Protein AF-0000000074853705 (afdb_homodimer)

Structure (mmCIF, N/CA/C/O backbone):
data_AF-0000000074853705-model_v1
#
loop_
_entity.id
_entity.type
_entity.pdbx_description
1 polymer 'MIF-like protein mif-2'
#
loop_
_atom_site.group_PDB
_atom_site.id
_atom_site.type_symbol
_atom_site.label_atom_id
_atom_site.label_alt_id
_atom_site.label_comp_id
_atom_site.label_asym_id
_atom_site.label_entity_id
_atom_site.label_seq_id
_atom_site.pdbx_PDB_ins_code
_atom_site.Cartn_x
_atom_site.Cartn_y
_atom_site.Cartn_z
_atom_site.occupancy
_atom_site.B_iso_or_equiv
_atom_site.auth_seq_id
_atom_site.auth_comp_id
_atom_site.auth_asym_id
_atom_site.auth_atom_id
_atom_site.pdbx_PDB_model_num
ATOM 1 N N . MET A 1 1 ? -12.602 1.602 -2.57 1 85.25 1 MET A N 1
ATOM 2 C CA . MET A 1 1 ? -11.148 1.745 -2.619 1 85.25 1 MET A CA 1
ATOM 3 C C . MET A 1 1 ? -10.461 0.549 -1.969 1 85.25 1 MET A C 1
ATOM 5 O O . MET A 1 1 ? -10.32 0.498 -0.746 1 85.25 1 MET A O 1
ATOM 9 N N . PRO A 1 2 ? -10.109 -0.521 -3.043 1 97.19 2 PRO A N 1
ATOM 10 C CA . PRO A 1 2 ? -9.148 -1.518 -2.559 1 97.19 2 PRO A CA 1
ATOM 11 C C . PRO A 1 2 ? -7.699 -1.122 -2.83 1 97.19 2 PRO A C 1
ATOM 13 O O . PRO A 1 2 ? -7.391 -0.591 -3.9 1 97.19 2 PRO A O 1
ATOM 16 N N . VAL A 1 3 ? -6.773 -1.171 -1.87 1 98.31 3 VAL A N 1
ATOM 17 C CA . VAL A 1 3 ? -5.324 -1.055 -2.014 1 98.31 3 VAL A CA 1
ATOM 18 C C . VAL A 1 3 ? -4.668 -2.404 -1.735 1 98.31 3 VAL A C 1
ATOM 20 O O . VAL A 1 3 ? -4.809 -2.955 -0.641 1 98.31 3 VAL A O 1
ATOM 23 N N . CYS A 1 4 ? -3.941 -2.898 -2.729 1 98.75 4 CYS A N 1
ATOM 24 C CA . CYS A 1 4 ? -3.381 -4.242 -2.641 1 98.75 4 CYS A CA 1
ATOM 25 C C . CYS A 1 4 ? -1.858 -4.203 -2.713 1 98.75 4 CYS A C 1
ATOM 27 O O . CYS A 1 4 ? -1.29 -3.541 -3.584 1 98.75 4 CYS A O 1
ATOM 29 N N . HIS A 1 5 ? -1.208 -4.887 -1.804 1 98.81 5 HIS A N 1
ATOM 30 C CA . HIS A 1 5 ? 0.238 -5.078 -1.818 1 98.81 5 HIS A CA 1
ATOM 31 C C . HIS A 1 5 ? 0.599 -6.539 -2.051 1 98.81 5 HIS A C 1
ATOM 33 O O . HIS A 1 5 ? 0.22 -7.41 -1.263 1 98.81 5 HIS A O 1
ATOM 39 N N . LEU A 1 6 ? 1.307 -6.781 -3.082 1 98.81 6 LEU A N 1
ATOM 40 C CA . LEU A 1 6 ? 1.816 -8.117 -3.385 1 98.81 6 LEU A CA 1
ATOM 41 C C . LEU A 1 6 ? 3.332 -8.172 -3.219 1 98.81 6 LEU A C 1
ATOM 43 O O . LEU A 1 6 ? 4.066 -7.508 -3.957 1 98.81 6 LEU A O 1
ATOM 47 N N . TYR A 1 7 ? 3.773 -8.906 -2.254 1 98.81 7 TYR A N 1
ATOM 48 C CA . TYR A 1 7 ? 5.191 -9.211 -2.084 1 98.81 7 TYR A CA 1
ATOM 49 C C . TYR A 1 7 ? 5.52 -10.586 -2.648 1 98.81 7 TYR A C 1
ATOM 51 O O . TYR A 1 7 ? 4.805 -11.562 -2.396 1 98.81 7 TYR A O 1
ATOM 59 N N . THR A 1 8 ? 6.594 -10.711 -3.389 1 98.81 8 THR A N 1
ATOM 60 C CA . THR A 1 8 ? 7.008 -12.016 -3.893 1 98.81 8 THR A CA 1
ATOM 61 C C . THR A 1 8 ? 8.531 -12.086 -4.02 1 98.81 8 THR A C 1
ATOM 63 O O . THR A 1 8 ? 9.18 -11.07 -4.27 1 98.81 8 THR A O 1
ATOM 66 N N . ASN A 1 9 ? 9.086 -13.25 -3.852 1 98.62 9 ASN A N 1
ATOM 67 C CA . ASN A 1 9 ? 10.531 -13.414 -4.008 1 98.62 9 ASN A CA 1
ATOM 68 C C . ASN A 1 9 ? 10.898 -13.742 -5.453 1 98.62 9 ASN A C 1
ATOM 70 O O . ASN A 1 9 ? 12.07 -14 -5.754 1 98.62 9 ASN A O 1
ATOM 74 N N . LEU A 1 10 ? 9.938 -13.781 -6.312 1 98.44 10 LEU A N 1
ATOM 75 C CA . LEU A 1 10 ? 10.227 -13.828 -7.738 1 98.44 10 LEU A CA 1
ATOM 76 C C . LEU A 1 10 ? 10.898 -12.531 -8.195 1 98.44 10 LEU A C 1
ATOM 78 O O . LEU A 1 10 ? 10.594 -11.453 -7.684 1 98.44 10 LEU A O 1
ATOM 82 N N . LYS A 1 11 ? 11.758 -12.742 -9.172 1 98 11 LYS A N 1
ATOM 83 C CA . LYS A 1 11 ? 12.352 -11.562 -9.781 1 98 11 LYS A CA 1
ATOM 84 C C . LYS A 1 11 ? 11.336 -10.82 -10.648 1 98 11 LYS A C 1
ATOM 86 O O . LYS A 1 11 ? 10.422 -11.438 -11.203 1 98 11 LYS A O 1
ATOM 91 N N . ASP A 1 12 ? 11.508 -9.531 -10.773 1 97.44 12 ASP A N 1
ATOM 92 C CA . ASP A 1 12 ? 10.633 -8.727 -11.609 1 97.44 12 ASP A CA 1
ATOM 93 C C . ASP A 1 12 ? 10.555 -9.289 -13.031 1 97.44 12 ASP A C 1
ATOM 95 O O . ASP A 1 12 ? 9.484 -9.305 -13.633 1 97.44 12 ASP A O 1
ATOM 99 N N . SER A 1 13 ? 11.664 -9.688 -13.531 1 97.25 13 SER A N 1
ATOM 100 C CA . SER A 1 13 ? 11.758 -10.188 -14.898 1 97.25 13 SER A CA 1
ATOM 101 C C . SER A 1 13 ? 10.93 -11.461 -15.078 1 97.25 13 SER A C 1
ATOM 103 O O . SER A 1 13 ? 10.633 -11.852 -16.203 1 97.25 13 SER A O 1
ATOM 105 N N . ASP A 1 14 ? 10.57 -12.102 -14.023 1 97.5 14 ASP A N 1
ATOM 106 C CA . ASP A 1 14 ? 9.805 -13.344 -14.086 1 97.5 14 ASP A CA 1
ATOM 107 C C . ASP A 1 14 ? 8.305 -13.062 -14.117 1 97.5 14 ASP A C 1
ATOM 109 O O . ASP A 1 14 ? 7.508 -13.969 -14.344 1 97.5 14 ASP A O 1
ATOM 113 N N . LEU A 1 15 ? 7.922 -11.836 -13.883 1 98 15 LEU A N 1
ATOM 114 C CA . LEU A 1 15 ? 6.516 -11.461 -13.891 1 98 15 LEU A CA 1
ATOM 115 C C . LEU A 1 15 ? 6.07 -11.039 -15.281 1 98 15 LEU A C 1
ATOM 117 O O . LEU A 1 15 ? 6.793 -10.32 -15.977 1 98 15 LEU A O 1
ATOM 121 N N . LYS A 1 16 ? 4.957 -11.531 -15.602 1 97.31 16 LYS A N 1
ATOM 122 C CA . LYS A 1 16 ? 4.418 -11.195 -16.922 1 97.31 16 LYS A CA 1
ATOM 123 C C . LYS A 1 16 ? 3.951 -9.742 -16.953 1 97.31 16 LYS A C 1
ATOM 125 O O . LYS A 1 16 ? 3.367 -9.242 -16 1 97.31 16 LYS A O 1
ATOM 130 N N . ASP A 1 17 ? 4.199 -9.125 -18.141 1 96.25 17 ASP A N 1
ATOM 131 C CA . ASP A 1 17 ? 3.699 -7.762 -18.312 1 96.25 17 ASP A CA 1
ATOM 132 C C . ASP A 1 17 ? 2.18 -7.715 -18.172 1 96.25 17 ASP A C 1
ATOM 134 O O . ASP A 1 17 ? 1.473 -8.586 -18.672 1 96.25 17 ASP A O 1
ATOM 138 N N . GLY A 1 18 ? 1.704 -6.695 -17.453 1 97.19 18 GLY A N 1
ATOM 139 C CA . GLY A 1 18 ? 0.27 -6.512 -17.297 1 97.19 18 GLY A CA 1
ATOM 140 C C . GLY A 1 18 ? -0.306 -7.273 -16.109 1 97.19 18 GLY A C 1
ATOM 141 O O . GLY A 1 18 ? -1.509 -7.203 -15.852 1 97.19 18 GLY A O 1
ATOM 142 N N . VAL A 1 19 ? 0.51 -7.977 -15.367 1 98.38 19 VAL A N 1
ATOM 143 C CA . VAL A 1 19 ? 0.049 -8.812 -14.266 1 98.38 19 VAL A CA 1
ATOM 144 C C . VAL A 1 19 ? -0.697 -7.957 -13.242 1 98.38 19 VAL A C 1
ATOM 146 O O . VAL A 1 19 ? -1.703 -8.391 -12.68 1 98.38 19 VAL A O 1
ATOM 149 N N . GLU A 1 20 ? -0.191 -6.789 -12.961 1 97.75 20 GLU A N 1
ATOM 150 C CA . GLU A 1 20 ? -0.843 -5.918 -11.992 1 97.75 20 GLU A CA 1
ATOM 151 C C . GLU A 1 20 ? -2.273 -5.594 -12.406 1 97.75 20 GLU A C 1
ATOM 153 O O . GLU A 1 20 ? -3.18 -5.559 -11.578 1 97.75 20 GLU A O 1
ATOM 158 N N . GLY A 1 21 ? -2.502 -5.379 -13.703 1 97.75 21 GLY A N 1
ATOM 159 C CA . GLY A 1 21 ? -3.834 -5.109 -14.211 1 97.75 21 GLY A CA 1
ATOM 160 C C . GLY A 1 21 ? -4.766 -6.305 -14.117 1 97.75 21 GLY A C 1
ATOM 161 O O . GLY A 1 21 ? -5.938 -6.16 -13.766 1 97.75 21 GLY A O 1
ATOM 162 N N . ARG A 1 22 ? -4.258 -7.418 -14.406 1 98.25 22 ARG A N 1
ATOM 163 C CA . ARG A 1 22 ? -5.066 -8.633 -14.336 1 98.25 22 ARG A CA 1
ATOM 164 C C . ARG A 1 22 ? -5.48 -8.93 -12.898 1 98.25 22 ARG A C 1
ATOM 166 O O . ARG A 1 22 ? -6.629 -9.289 -12.633 1 98.25 22 ARG A O 1
ATOM 173 N N . ILE A 1 23 ? -4.566 -8.719 -11.977 1 98.62 23 ILE A N 1
ATOM 174 C CA . ILE A 1 23 ? -4.895 -8.898 -10.562 1 98.62 23 ILE A CA 1
ATOM 175 C C . ILE A 1 23 ? -5.934 -7.867 -10.141 1 98.62 23 ILE A C 1
ATOM 177 O O . ILE A 1 23 ? -6.906 -8.203 -9.453 1 98.62 23 ILE A O 1
ATOM 181 N N . ALA A 1 24 ? -5.746 -6.672 -10.602 1 98.5 24 ALA A N 1
ATOM 182 C CA . ALA A 1 24 ? -6.684 -5.605 -10.258 1 98.5 24 ALA A CA 1
ATOM 183 C C . ALA A 1 24 ? -8.094 -5.941 -10.742 1 98.5 24 ALA A C 1
ATOM 185 O O . ALA A 1 24 ? -9.07 -5.723 -10.016 1 98.5 24 ALA A O 1
ATOM 186 N N . ASN A 1 25 ? -8.18 -6.461 -11.914 1 98.31 25 ASN A N 1
ATOM 187 C CA . ASN A 1 25 ? -9.469 -6.836 -12.477 1 98.31 25 ASN A CA 1
ATOM 188 C C . ASN A 1 25 ? -10.18 -7.879 -11.625 1 98.31 25 ASN A C 1
ATOM 190 O O . ASN A 1 25 ? -11.375 -7.762 -11.352 1 98.31 25 ASN A O 1
ATOM 194 N N . VAL A 1 26 ? -9.516 -8.875 -11.219 1 98.5 26 VAL A N 1
ATOM 195 C CA . VAL A 1 26 ? -10.102 -9.945 -10.422 1 98.5 26 VAL A CA 1
ATOM 196 C C . VAL A 1 26 ? -10.531 -9.406 -9.055 1 98.5 26 VAL A C 1
ATOM 198 O O . VAL A 1 26 ? -11.609 -9.734 -8.562 1 98.5 26 VAL A O 1
ATOM 201 N N . VAL A 1 27 ? -9.68 -8.57 -8.438 1 98.5 27 VAL A N 1
ATOM 202 C CA . VAL A 1 27 ? -10.008 -7.988 -7.145 1 98.5 27 VAL A CA 1
ATOM 203 C C . VAL A 1 27 ? -11.266 -7.141 -7.266 1 98.5 27 VAL A C 1
ATOM 205 O O . VAL A 1 27 ? -12.18 -7.242 -6.438 1 98.5 27 VAL A O 1
ATOM 208 N N . ALA A 1 28 ? -11.312 -6.34 -8.312 1 98.19 28 ALA A N 1
ATOM 209 C CA . ALA A 1 28 ? -12.469 -5.488 -8.547 1 98.19 28 ALA A CA 1
ATOM 210 C C . ALA A 1 28 ? -13.75 -6.316 -8.664 1 98.19 28 ALA A C 1
ATOM 212 O O . ALA A 1 28 ? -14.742 -6.031 -7.992 1 98.19 28 ALA A O 1
ATOM 213 N N . GLU A 1 29 ? -13.672 -7.293 -9.438 1 98.25 29 GLU A N 1
ATOM 214 C CA . GLU A 1 29 ? -14.82 -8.172 -9.656 1 98.25 29 GLU A CA 1
ATOM 215 C C . GLU A 1 29 ? -15.203 -8.906 -8.375 1 98.25 29 GLU A C 1
ATOM 217 O O . GLU A 1 29 ? -16.391 -8.984 -8.031 1 98.25 29 GLU A O 1
ATOM 222 N N . THR A 1 30 ? -14.281 -9.422 -7.684 1 98.31 30 THR A N 1
ATOM 223 C CA . THR A 1 30 ? -14.5 -10.242 -6.492 1 98.31 30 THR A CA 1
ATOM 224 C C . THR A 1 30 ? -15.148 -9.422 -5.383 1 98.31 30 THR A C 1
ATOM 226 O O . THR A 1 30 ? -16.078 -9.891 -4.719 1 98.31 30 THR A O 1
ATOM 229 N N . LEU A 1 31 ? -14.695 -8.188 -5.227 1 97.5 31 LEU A N 1
ATOM 230 C CA . LEU A 1 31 ? -15.156 -7.352 -4.121 1 97.5 31 LEU A CA 1
ATOM 231 C C . LEU A 1 31 ? -16.344 -6.496 -4.551 1 97.5 31 LEU A C 1
ATOM 233 O O . LEU A 1 31 ? -16.953 -5.812 -3.725 1 97.5 31 LEU A O 1
ATOM 237 N N . GLY A 1 32 ? -16.594 -6.523 -5.82 1 97.06 32 GLY A N 1
ATOM 238 C CA . GLY A 1 32 ? -17.672 -5.684 -6.324 1 97.06 32 GLY A CA 1
ATOM 239 C C . GLY A 1 32 ? -17.344 -4.203 -6.301 1 97.06 32 GLY A C 1
ATOM 240 O O . GLY A 1 32 ? -18.172 -3.379 -5.922 1 97.06 32 GLY A O 1
ATOM 241 N N . LYS A 1 33 ? -16.125 -3.863 -6.59 1 96.12 33 LYS A N 1
ATOM 242 C CA . LYS A 1 33 ? -15.672 -2.479 -6.621 1 96.12 33 LYS A CA 1
ATOM 243 C C . LYS A 1 33 ? -15.289 -2.057 -8.039 1 96.12 33 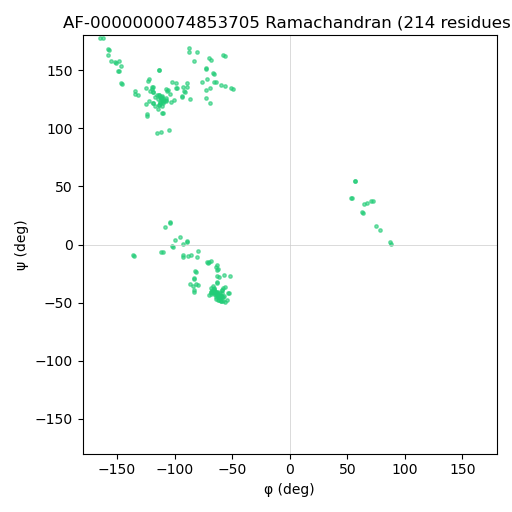LYS A C 1
ATOM 245 O O . LYS A 1 33 ? -14.875 -2.887 -8.852 1 96.12 33 LYS A O 1
ATOM 250 N N . PRO A 1 34 ? -15.469 -0.718 -8.328 1 96.25 34 PRO A N 1
ATOM 251 C CA . PRO A 1 34 ? -15.016 -0.261 -9.641 1 96.25 34 PRO A CA 1
ATOM 252 C C . PRO A 1 34 ? -13.5 -0.395 -9.82 1 96.25 34 PRO A C 1
ATOM 254 O O . PRO A 1 34 ? -12.742 -0.13 -8.891 1 96.25 34 PRO A O 1
ATOM 257 N N . ILE A 1 35 ? -13.086 -0.807 -11.008 1 96.06 35 ILE A N 1
ATOM 258 C CA . ILE A 1 35 ? -11.688 -1.082 -11.297 1 96.06 35 ILE A CA 1
ATOM 259 C C . ILE A 1 35 ? -10.867 0.198 -11.148 1 96.06 35 ILE A C 1
ATOM 261 O O . ILE A 1 35 ? -9.711 0.157 -10.727 1 96.06 35 ILE A O 1
ATOM 265 N N . GLU A 1 36 ? -11.5 1.342 -11.344 1 94.69 36 GLU A N 1
ATOM 266 C CA . GLU A 1 36 ? -10.797 2.619 -11.281 1 94.69 36 GLU A CA 1
ATOM 267 C C . GLU A 1 36 ? -10.383 2.949 -9.852 1 94.69 36 GLU A C 1
ATOM 269 O O . GLU A 1 36 ? -9.523 3.805 -9.625 1 94.69 36 GLU A O 1
ATOM 274 N N . ARG A 1 37 ? -10.945 2.262 -8.914 1 94.44 37 ARG A N 1
ATOM 275 C CA . ARG A 1 37 ? -10.688 2.539 -7.504 1 94.44 37 ARG A CA 1
ATOM 276 C C . ARG A 1 37 ? -9.695 1.541 -6.922 1 94.44 37 ARG A C 1
ATOM 278 O O . ARG A 1 37 ? -9.32 1.641 -5.75 1 94.44 37 ARG A O 1
ATOM 285 N N . VAL A 1 38 ? -9.297 0.619 -7.742 1 97.69 38 VAL A N 1
ATOM 286 C CA . VAL A 1 38 ? -8.398 -0.426 -7.254 1 97.69 38 VAL A CA 1
ATOM 287 C C . VAL A 1 38 ? -6.949 -0.038 -7.527 1 97.69 38 VAL A C 1
ATOM 289 O O . VAL A 1 38 ? -6.602 0.335 -8.648 1 97.69 38 VAL A O 1
ATOM 292 N N . THR A 1 39 ? -6.133 -0.075 -6.5 1 98.56 39 THR A N 1
ATOM 293 C CA . THR A 1 39 ? -4.691 0.091 -6.629 1 98.56 39 THR A CA 1
ATOM 294 C C . THR A 1 39 ? -3.963 -1.204 -6.281 1 98.56 39 THR A C 1
ATOM 296 O O . THR A 1 39 ? -4.223 -1.807 -5.238 1 98.56 39 THR A O 1
ATOM 299 N N . VAL A 1 40 ? -3.111 -1.662 -7.168 1 98.81 40 VAL A N 1
ATOM 300 C CA . VAL A 1 40 ? -2.289 -2.844 -6.926 1 98.81 40 VAL A CA 1
ATOM 301 C C . VAL A 1 40 ? -0.811 -2.463 -6.969 1 98.81 40 VAL A C 1
ATOM 303 O O . VAL A 1 40 ? -0.345 -1.863 -7.941 1 98.81 40 VAL A O 1
ATOM 306 N N . ILE A 1 41 ? -0.122 -2.719 -5.914 1 98.81 41 ILE A N 1
ATOM 307 C CA . ILE A 1 41 ? 1.321 -2.543 -5.793 1 98.81 41 ILE A CA 1
ATOM 308 C C . ILE A 1 41 ? 2.004 -3.906 -5.734 1 98.81 41 ILE A C 1
ATOM 310 O O . ILE A 1 41 ? 1.654 -4.746 -4.902 1 98.81 41 ILE A O 1
ATOM 314 N N . ILE A 1 42 ? 2.957 -4.18 -6.652 1 98.88 42 ILE A N 1
ATOM 315 C CA . ILE A 1 42 ? 3.725 -5.422 -6.641 1 98.88 42 ILE A CA 1
ATOM 316 C C . ILE A 1 42 ? 5.184 -5.121 -6.305 1 98.88 42 ILE A C 1
ATOM 318 O O . ILE A 1 42 ? 5.824 -4.305 -6.973 1 98.88 42 ILE A O 1
ATOM 322 N N . ILE A 1 43 ? 5.691 -5.715 -5.277 1 98.62 43 ILE A N 1
ATOM 323 C CA . ILE A 1 43 ? 7.074 -5.605 -4.824 1 98.62 43 ILE A CA 1
ATOM 324 C C . ILE A 1 43 ? 7.793 -6.938 -5.031 1 98.62 43 ILE A C 1
ATOM 326 O O . ILE A 1 43 ? 7.754 -7.809 -4.164 1 98.62 43 ILE A O 1
ATOM 330 N N . PRO A 1 44 ? 8.508 -7.078 -6.105 1 98.19 44 PRO A N 1
ATOM 331 C CA . PRO A 1 44 ? 9.203 -8.336 -6.391 1 98.19 44 PRO A CA 1
ATOM 332 C C . PRO A 1 44 ? 10.594 -8.391 -5.766 1 98.19 44 PRO A C 1
ATOM 334 O O . PRO A 1 44 ? 11.094 -7.375 -5.262 1 98.19 44 PRO A O 1
ATOM 337 N N . GLY A 1 45 ? 11.188 -9.516 -5.773 1 97.69 45 GLY A N 1
ATOM 338 C CA . GLY A 1 45 ? 12.57 -9.711 -5.387 1 97.69 45 GLY A CA 1
ATOM 339 C C . GLY A 1 45 ? 12.789 -9.656 -3.889 1 97.69 45 GLY A C 1
ATOM 340 O O . GLY A 1 45 ? 13.922 -9.516 -3.424 1 97.69 45 GLY A O 1
ATOM 341 N N . VAL A 1 46 ? 11.797 -9.766 -3.152 1 97.44 46 VAL A N 1
ATOM 342 C CA . VAL A 1 46 ? 11.953 -9.766 -1.701 1 97.44 46 VAL A CA 1
ATOM 343 C C . VAL A 1 46 ? 12.32 -11.164 -1.218 1 97.44 46 VAL A C 1
ATOM 345 O O . VAL A 1 46 ? 12.086 -12.148 -1.918 1 97.44 46 VAL A O 1
ATOM 348 N N . ARG A 1 47 ? 12.938 -11.242 -0.021 1 98 47 ARG A N 1
ATOM 349 C CA . ARG A 1 47 ? 13.219 -12.531 0.59 1 98 47 ARG A CA 1
ATOM 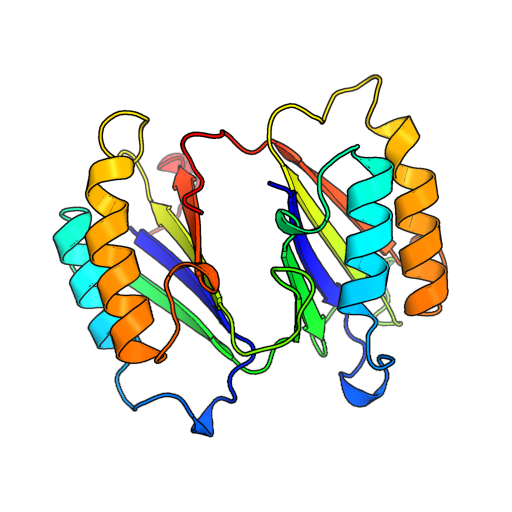350 C C . ARG A 1 47 ? 12.031 -13.023 1.408 1 98 47 ARG A C 1
ATOM 352 O O . ARG A 1 47 ? 11.539 -12.312 2.285 1 98 47 ARG A O 1
ATOM 359 N N . ILE A 1 48 ? 11.562 -14.258 1.088 1 97.44 48 ILE A N 1
ATOM 360 C CA . ILE A 1 48 ? 10.414 -14.836 1.78 1 97.44 48 ILE A CA 1
ATOM 361 C C . ILE A 1 48 ? 10.734 -16.266 2.209 1 97.44 48 ILE A C 1
ATOM 363 O O . ILE A 1 48 ? 11.297 -17.047 1.432 1 97.44 48 ILE A O 1
ATOM 367 N N . GLN A 1 49 ? 10.477 -16.469 3.459 1 98.12 49 GLN A N 1
ATOM 368 C CA . GLN A 1 49 ? 10.477 -17.828 3.98 1 98.12 49 GLN A CA 1
ATOM 369 C C . GLN A 1 49 ? 9.055 -18.297 4.281 1 98.12 49 GLN A C 1
ATOM 371 O O . GLN A 1 49 ? 8.297 -17.609 4.965 1 98.12 49 GLN A O 1
ATOM 376 N N . ARG A 1 50 ? 8.68 -19.375 3.715 1 96.5 50 ARG A N 1
ATOM 377 C CA . ARG A 1 50 ? 7.379 -19.984 3.945 1 96.5 50 ARG A CA 1
ATOM 378 C C . ARG A 1 50 ? 7.48 -21.516 3.893 1 96.5 50 ARG A C 1
ATOM 380 O O . ARG A 1 50 ? 8.156 -22.062 3.023 1 96.5 50 ARG A O 1
ATOM 387 N N . LEU A 1 51 ? 6.742 -22.109 4.867 1 96.44 51 LEU A N 1
ATOM 388 C CA . LEU A 1 51 ? 6.719 -23.578 4.934 1 96.44 51 LEU A CA 1
ATOM 389 C C . LEU A 1 51 ? 8.133 -24.141 5 1 96.44 51 LEU A C 1
ATOM 391 O O . LEU A 1 51 ? 8.469 -25.062 4.266 1 96.44 51 LEU A O 1
ATOM 395 N N . GLU A 1 52 ? 9.031 -23.438 5.805 1 95.62 52 GLU A N 1
ATOM 396 C CA . GLU A 1 52 ? 10.398 -23.828 6.113 1 95.62 52 GLU A CA 1
ATOM 397 C C . GLU A 1 52 ? 11.266 -23.844 4.855 1 95.62 52 GLU A C 1
ATOM 399 O O . GLU A 1 52 ? 12.164 -24.672 4.727 1 95.62 52 GLU A O 1
ATOM 404 N N . SER A 1 53 ? 10.914 -23.047 3.867 1 97.75 53 SER A N 1
ATOM 405 C CA . SER A 1 53 ? 11.664 -22.984 2.613 1 97.75 53 SER A CA 1
ATOM 406 C C . SER A 1 53 ? 11.617 -21.594 1.999 1 97.75 53 SER A C 1
ATOM 408 O O . SER A 1 53 ? 10.68 -20.828 2.254 1 97.75 53 SER A O 1
ATOM 410 N N . THR A 1 54 ? 12.641 -21.344 1.139 1 98 54 THR A N 1
ATOM 411 C CA . THR A 1 54 ? 12.68 -20.078 0.412 1 98 54 THR A CA 1
ATOM 412 C C . THR A 1 54 ? 12.266 -20.281 -1.043 1 98 54 THR A C 1
ATOM 414 O O . THR A 1 54 ? 12.539 -19.422 -1.894 1 98 54 THR A O 1
ATOM 417 N N . ALA A 1 55 ? 11.586 -21.359 -1.349 1 98.12 55 ALA A N 1
ATOM 418 C CA . ALA A 1 55 ? 11.023 -21.578 -2.678 1 98.12 55 ALA A CA 1
ATOM 419 C C . ALA A 1 55 ? 10.07 -20.453 -3.059 1 98.12 55 ALA A C 1
ATOM 421 O O . ALA A 1 55 ? 9.641 -19.672 -2.197 1 98.12 55 ALA A O 1
ATOM 422 N N . PRO A 1 56 ? 9.719 -20.266 -4.25 1 98.56 56 PRO A N 1
ATOM 423 C CA . PRO A 1 56 ? 8.852 -19.172 -4.68 1 98.56 56 PRO A CA 1
ATOM 424 C C . PRO A 1 56 ? 7.566 -19.078 -3.865 1 98.56 56 PRO A C 1
ATOM 426 O O . PRO A 1 56 ? 6.938 -20.109 -3.588 1 98.56 56 PRO A O 1
ATOM 429 N N . ALA A 1 57 ? 7.285 -17.891 -3.504 1 98.75 57 ALA A N 1
ATOM 430 C CA . ALA A 1 57 ? 6.129 -17.641 -2.65 1 98.75 57 ALA A CA 1
ATOM 431 C C . ALA A 1 57 ? 5.668 -16.188 -2.783 1 98.75 57 ALA A C 1
ATOM 433 O O . ALA A 1 57 ? 6.355 -15.359 -3.396 1 98.75 57 ALA A O 1
ATOM 434 N N . CYS A 1 58 ? 4.473 -15.938 -2.227 1 98.69 58 CYS A N 1
ATOM 435 C CA . CYS A 1 58 ? 4.008 -14.562 -2.191 1 98.69 58 CYS A CA 1
ATOM 436 C C . CYS A 1 58 ? 3.084 -14.328 -1.003 1 98.69 58 CYS A C 1
ATOM 438 O O . CYS A 1 58 ? 2.566 -15.281 -0.416 1 98.69 58 CYS A O 1
ATOM 440 N N . THR A 1 59 ? 2.98 -13.109 -0.595 1 98.75 59 THR A N 1
ATOM 441 C CA . THR A 1 59 ? 1.933 -12.625 0.295 1 98.75 59 THR A CA 1
ATOM 442 C C . THR A 1 59 ? 1.12 -11.523 -0.38 1 98.75 59 THR A C 1
ATOM 444 O O . THR A 1 59 ? 1.674 -10.68 -1.095 1 98.75 59 THR A O 1
ATOM 447 N N . PHE A 1 60 ? -0.129 -11.633 -0.263 1 98.69 60 PHE A N 1
ATOM 448 C CA . PHE A 1 60 ? -1.05 -10.688 -0.883 1 98.69 60 PHE A CA 1
ATOM 449 C C . PHE A 1 60 ? -1.978 -10.07 0.158 1 98.69 60 PHE A C 1
ATOM 451 O O . PHE A 1 60 ? -2.834 -10.758 0.717 1 98.69 60 PHE A O 1
ATOM 458 N N . ASN A 1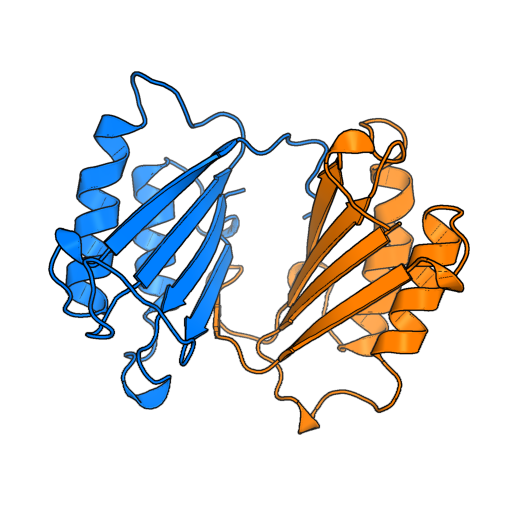 61 ? -1.774 -8.766 0.369 1 98.62 61 ASN A N 1
ATOM 459 C CA . ASN A 1 61 ? -2.564 -8 1.327 1 98.62 61 ASN A CA 1
ATOM 460 C C . ASN A 1 61 ? -3.605 -7.133 0.628 1 98.62 61 ASN A C 1
ATOM 462 O O . ASN A 1 61 ? -3.262 -6.301 -0.214 1 98.62 61 ASN A O 1
ATOM 466 N N . VAL A 1 62 ? -4.855 -7.336 0.977 1 98.38 62 VAL A N 1
ATOM 467 C CA . VAL A 1 62 ? -5.945 -6.559 0.39 1 98.38 62 VAL A CA 1
ATOM 468 C C . VAL A 1 62 ? -6.598 -5.691 1.464 1 98.38 62 VAL A C 1
ATOM 470 O O . VAL A 1 62 ? -7.164 -6.211 2.428 1 98.38 62 VAL A O 1
ATOM 473 N N . SER A 1 63 ? -6.512 -4.352 1.301 1 97.88 63 SER A N 1
ATOM 474 C CA . SER A 1 63 ? -7.148 -3.406 2.211 1 97.88 63 SER A CA 1
ATOM 475 C C . SER A 1 63 ? -8.305 -2.686 1.534 1 97.88 63 SER A C 1
ATOM 477 O O . SER A 1 63 ? -8.156 -2.156 0.431 1 97.88 63 SER A O 1
ATOM 479 N N . SER A 1 64 ? -9.438 -2.711 2.154 1 96.19 64 SER A N 1
ATOM 480 C CA . SER A 1 64 ? -10.625 -2.061 1.625 1 96.19 64 SER A CA 1
ATOM 481 C C . SER A 1 64 ? -11.609 -1.716 2.738 1 96.19 64 SER A C 1
ATOM 483 O O . SER A 1 64 ? -11.516 -2.248 3.846 1 96.19 64 SER A O 1
ATOM 485 N N . PHE A 1 65 ? -12.445 -0.746 2.387 1 94.06 65 PHE A N 1
ATOM 486 C CA . PHE A 1 65 ? -13.43 -0.411 3.408 1 94.06 65 PHE A CA 1
ATOM 487 C C . PHE A 1 65 ? -14.758 -1.086 3.115 1 94.06 65 PHE A C 1
ATOM 489 O O . PHE A 1 65 ? -15.164 -1.192 1.956 1 94.06 65 PHE A O 1
ATOM 496 N N . GLU A 1 66 ? -15.453 -1.638 4.184 1 91.5 66 GLU A N 1
ATOM 497 C CA . GLU A 1 66 ? -16.844 -2.074 4.258 1 91.5 66 GLU A CA 1
ATOM 498 C C . GLU A 1 66 ? -17.094 -3.287 3.363 1 91.5 66 GLU A C 1
ATOM 500 O O . GLU A 1 66 ? -18.125 -3.389 2.719 1 91.5 66 GLU A O 1
ATOM 505 N N . VAL A 1 67 ? -16.125 -4.18 3.264 1 94.31 67 VAL A N 1
ATOM 506 C CA . VAL A 1 67 ? -16.391 -5.309 2.377 1 94.31 67 VAL A CA 1
ATOM 507 C C . VAL A 1 67 ? -15.953 -6.609 3.047 1 94.31 67 VAL A C 1
ATOM 509 O O . VAL A 1 67 ? -16.266 -7.699 2.564 1 94.31 67 VAL A O 1
ATOM 512 N N . PHE A 1 68 ? -15.266 -6.586 4.137 1 95.94 68 PHE A N 1
ATOM 513 C CA . PHE A 1 68 ? -14.742 -7.812 4.727 1 95.94 68 PHE A CA 1
ATOM 514 C C . PHE A 1 68 ? -15.523 -8.188 5.977 1 95.94 68 PHE A C 1
ATOM 516 O O . PHE A 1 68 ? -15.836 -7.328 6.801 1 95.94 68 PHE A O 1
ATOM 523 N N . ASP A 1 69 ? -15.875 -9.359 6.035 1 95.19 69 ASP A N 1
ATOM 524 C CA . ASP A 1 69 ? -16.469 -9.945 7.234 1 95.19 69 ASP A CA 1
ATOM 525 C C . ASP A 1 69 ? -16.406 -11.469 7.195 1 95.19 69 ASP A C 1
ATOM 527 O O . ASP A 1 69 ? -15.898 -12.047 6.227 1 95.19 69 ASP A O 1
ATOM 531 N N . LYS A 1 70 ? -16.875 -12.117 8.273 1 95.19 70 LYS A N 1
ATOM 532 C CA . LYS A 1 70 ? -16.75 -13.562 8.469 1 95.19 70 LYS A CA 1
ATOM 533 C C . LYS A 1 70 ? -17.516 -14.328 7.391 1 95.19 70 LYS A C 1
ATOM 535 O O . LYS A 1 70 ? -17.109 -15.422 6.996 1 95.19 70 LYS A O 1
ATOM 540 N N . GLU A 1 71 ? -18.609 -13.82 6.898 1 95.38 71 GLU A N 1
ATOM 541 C CA . GLU A 1 71 ? -19.438 -14.5 5.918 1 95.38 71 GLU A CA 1
ATOM 542 C C . GLU A 1 71 ? -18.906 -14.305 4.504 1 95.38 71 GLU A C 1
ATOM 544 O O . GLU A 1 71 ? -18.875 -15.25 3.709 1 95.38 71 GLU A O 1
ATOM 549 N N . ARG A 1 72 ? -18.469 -13.148 4.16 1 95.31 72 ARG A N 1
ATOM 550 C CA . ARG A 1 72 ? -18.094 -12.789 2.799 1 95.31 72 ARG A CA 1
ATOM 551 C C . ARG A 1 72 ? -16.656 -13.211 2.502 1 95.31 72 ARG A C 1
ATOM 553 O O . ARG A 1 72 ? -16.344 -13.609 1.378 1 95.31 72 ARG A O 1
ATOM 560 N N . ASN A 1 73 ? -15.719 -13.164 3.42 1 94.31 73 ASN A N 1
ATOM 561 C CA . ASN A 1 73 ? -14.297 -13.375 3.191 1 94.31 73 ASN A CA 1
ATOM 562 C C . ASN A 1 73 ? -14.023 -14.75 2.578 1 94.31 73 ASN A C 1
ATOM 564 O O . ASN A 1 73 ? -13.281 -14.859 1.602 1 94.31 73 ASN A O 1
ATOM 568 N N . PRO A 1 74 ? -14.664 -15.812 3.127 1 96.31 74 PRO A N 1
ATOM 569 C CA . PRO A 1 74 ? -14.414 -17.125 2.527 1 96.31 74 PRO A CA 1
ATOM 570 C C . PRO A 1 74 ? -14.875 -17.203 1.072 1 96.31 74 PRO A C 1
ATOM 572 O O . PRO A 1 74 ? -14.367 -18.031 0.306 1 96.31 74 PRO A O 1
ATOM 575 N N . LYS A 1 75 ? -15.75 -16.375 0.658 1 96.81 75 LYS A N 1
ATOM 576 C CA . LYS A 1 75 ? -16.266 -16.359 -0.708 1 96.81 75 LYS A CA 1
ATOM 577 C C . LYS A 1 75 ? -15.312 -15.625 -1.648 1 96.81 75 LYS A C 1
ATOM 579 O O . LYS A 1 75 ? -15.375 -15.805 -2.867 1 96.81 75 LYS A O 1
ATOM 584 N N . TYR A 1 76 ? -14.477 -14.734 -1.111 1 97.81 76 TYR A N 1
ATOM 585 C CA . TYR A 1 76 ? -13.531 -13.961 -1.918 1 97.81 76 TYR A CA 1
ATOM 586 C C . TYR A 1 76 ? -12.297 -14.789 -2.254 1 97.81 76 TYR A C 1
ATOM 588 O O . TYR A 1 76 ? -11.766 -14.695 -3.363 1 97.81 76 TYR A O 1
ATOM 596 N N . SER A 1 77 ? -11.883 -15.633 -1.355 1 97.06 77 SER A N 1
ATOM 597 C CA . SER A 1 77 ? -10.547 -16.219 -1.34 1 97.06 77 SER A CA 1
ATOM 598 C C . SER A 1 77 ? -10.32 -17.109 -2.564 1 97.06 77 SER A C 1
ATOM 600 O O . SER A 1 77 ? -9.258 -17.031 -3.195 1 97.06 77 SER A O 1
ATOM 602 N N . PRO A 1 78 ? -11.273 -17.875 -2.963 1 98 78 PRO A N 1
ATOM 603 C CA . PRO A 1 78 ? -11.008 -18.766 -4.098 1 98 78 PRO A CA 1
ATOM 604 C C . PRO A 1 78 ? -10.617 -18.016 -5.363 1 98 78 PRO A C 1
ATOM 606 O O . PRO A 1 78 ? -9.664 -18.406 -6.047 1 98 78 PRO A O 1
ATOM 609 N N . ALA A 1 79 ? -11.305 -16.953 -5.68 1 98.38 79 ALA A N 1
ATOM 610 C CA . ALA A 1 79 ? -11 -16.188 -6.879 1 98.38 79 ALA A CA 1
ATOM 611 C C . ALA A 1 79 ? -9.641 -15.508 -6.762 1 98.38 79 ALA A C 1
ATOM 613 O O . ALA A 1 79 ? -8.891 -15.43 -7.734 1 98.38 79 ALA A O 1
ATOM 614 N N . ILE A 1 80 ? -9.297 -15.062 -5.559 1 98.44 80 ILE A N 1
ATOM 615 C CA . ILE A 1 80 ? -8.023 -14.391 -5.316 1 98.44 80 ILE A CA 1
ATOM 616 C C . ILE A 1 80 ? -6.883 -15.398 -5.422 1 98.44 80 ILE A C 1
ATOM 618 O O . ILE A 1 80 ? -5.879 -15.141 -6.094 1 98.44 80 ILE A O 1
ATOM 622 N N . TYR A 1 81 ? -7.117 -16.547 -4.832 1 98.25 81 TYR A N 1
ATOM 623 C CA . TYR A 1 81 ? -6.098 -17.594 -4.957 1 98.25 81 TYR A CA 1
ATOM 624 C C . TYR A 1 81 ? -5.891 -17.984 -6.414 1 98.25 81 TYR A C 1
ATOM 626 O O . TYR A 1 81 ? -4.754 -18.141 -6.867 1 98.25 81 TYR A O 1
ATOM 634 N N . LYS A 1 82 ? -6.914 -18.156 -7.07 1 98.62 82 LYS A N 1
ATOM 635 C CA . LYS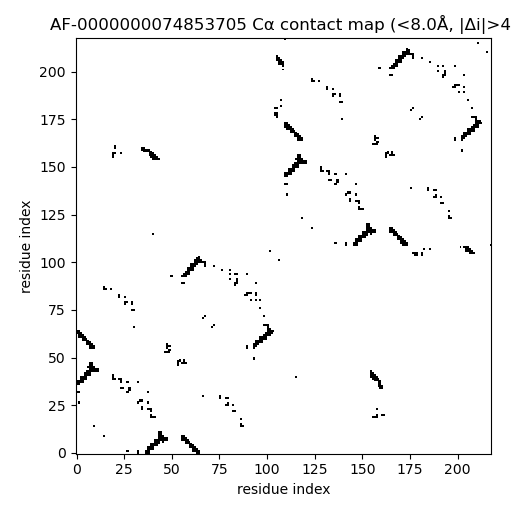 A 1 82 ? -6.836 -18.594 -8.461 1 98.62 82 LYS A CA 1
ATOM 636 C C . LYS A 1 82 ? -5.988 -17.641 -9.297 1 98.62 82 LYS A C 1
ATOM 638 O O . LYS A 1 82 ? -5.102 -18.062 -10.031 1 98.62 82 LYS A O 1
ATOM 643 N N . VAL A 1 83 ? -6.234 -16.359 -9.211 1 98.69 83 VAL A N 1
ATOM 644 C CA . VAL A 1 83 ? -5.5 -15.406 -10.031 1 98.69 83 VAL A CA 1
ATOM 645 C C . VAL A 1 83 ? -4.027 -15.398 -9.633 1 98.69 83 VAL A C 1
ATOM 647 O O . VAL A 1 83 ? -3.145 -15.266 -10.484 1 98.69 83 VAL A O 1
ATOM 650 N N . LEU A 1 84 ? -3.697 -15.508 -8.328 1 98.56 84 LEU A N 1
ATOM 651 C CA . LEU A 1 84 ? -2.311 -15.531 -7.875 1 98.56 84 LEU A CA 1
ATOM 652 C C . LEU A 1 84 ? -1.589 -16.766 -8.414 1 98.56 84 LEU A C 1
ATOM 654 O O . LEU A 1 84 ? -0.453 -16.672 -8.883 1 98.56 84 LEU A O 1
ATOM 658 N N . GLN A 1 85 ? -2.281 -17.844 -8.336 1 98.5 85 GLN A N 1
ATOM 659 C CA . GLN A 1 85 ? -1.706 -19.078 -8.844 1 98.5 85 GLN A CA 1
ATOM 660 C C . GLN A 1 85 ? -1.431 -19 -10.336 1 98.5 85 GLN A C 1
ATOM 662 O O . GLN A 1 85 ? -0.353 -19.375 -10.797 1 98.5 85 GLN A O 1
ATOM 667 N N . GLU A 1 86 ? -2.365 -18.547 -11.055 1 98.25 86 GLU A N 1
ATOM 668 C CA . GLU A 1 86 ? -2.252 -18.453 -12.508 1 98.25 86 GLU A CA 1
ATOM 669 C C . GLU A 1 86 ? -1.174 -17.453 -12.922 1 98.25 86 GLU A C 1
ATOM 671 O O . GLU A 1 86 ? -0.394 -17.719 -13.836 1 98.25 86 GLU A O 1
ATOM 676 N N . GLU A 1 87 ? -1.097 -16.359 -12.25 1 98.44 87 GLU A N 1
ATOM 677 C CA . GLU A 1 87 ? -0.209 -15.289 -12.688 1 98.44 87 GLU A CA 1
ATOM 678 C C . GLU A 1 87 ? 1.219 -15.523 -12.203 1 98.44 87 GLU A C 1
ATOM 680 O O . GLU A 1 87 ? 2.178 -15.102 -12.852 1 98.44 87 GLU A O 1
ATOM 685 N N . LEU A 1 88 ? 1.364 -16.188 -11.062 1 98.5 88 LEU A N 1
ATOM 686 C CA . LEU A 1 88 ? 2.691 -16.344 -10.484 1 98.5 88 LEU A CA 1
ATOM 687 C C . LEU A 1 88 ? 3.164 -17.781 -10.586 1 98.5 88 LEU A C 1
ATOM 689 O O . LEU A 1 88 ? 4.309 -18.094 -10.242 1 98.5 88 LEU A O 1
ATOM 693 N N . ASP A 1 89 ? 2.275 -18.641 -11.031 1 98.12 89 ASP A N 1
ATOM 694 C CA . ASP A 1 89 ? 2.578 -20.062 -11.133 1 98.12 89 ASP A CA 1
ATOM 695 C C . ASP A 1 89 ? 3.014 -20.625 -9.781 1 98.12 89 ASP A C 1
ATOM 697 O O . ASP A 1 89 ? 4.078 -21.234 -9.672 1 98.12 89 ASP A O 1
ATOM 701 N N . LEU A 1 90 ? 2.213 -20.422 -8.844 1 98.5 90 LEU A N 1
ATOM 702 C CA . LEU A 1 90 ? 2.451 -20.906 -7.484 1 98.5 90 LEU A CA 1
ATOM 703 C C . LEU A 1 90 ? 1.31 -21.797 -7.012 1 98.5 90 LEU A C 1
ATOM 705 O O . LEU A 1 90 ? 0.142 -21.516 -7.297 1 98.5 90 LEU A O 1
ATOM 709 N N . PRO A 1 91 ? 1.683 -22.812 -6.285 1 98.12 91 PRO A N 1
ATOM 710 C CA . PRO A 1 91 ? 0.587 -23.516 -5.621 1 98.12 91 PRO A CA 1
ATOM 711 C C . PRO A 1 91 ? -0.046 -22.703 -4.492 1 98.12 91 PRO A C 1
ATOM 713 O O . PRO A 1 91 ? 0.571 -21.766 -3.98 1 98.12 91 PRO A O 1
ATOM 716 N N . LYS A 1 92 ? -1.235 -23.031 -4.098 1 97.88 92 LYS A N 1
ATOM 717 C CA . LYS A 1 92 ? -2.029 -22.281 -3.131 1 97.88 92 LYS A CA 1
ATOM 718 C C . LYS A 1 92 ? -1.29 -22.141 -1.805 1 97.88 92 LYS A C 1
ATOM 720 O O . LYS A 1 92 ? -1.339 -21.078 -1.173 1 97.88 92 LYS A O 1
ATOM 725 N N . GLU A 1 93 ? -0.556 -23.203 -1.396 1 97.62 93 GLU A N 1
ATOM 726 C CA . GLU A 1 93 ? 0.076 -23.219 -0.081 1 97.62 93 GLU A CA 1
ATOM 727 C C . GLU A 1 93 ? 1.252 -22.25 -0.014 1 97.62 93 GLU A C 1
ATOM 729 O O . GLU A 1 93 ? 1.734 -21.938 1.073 1 97.62 93 GLU A O 1
ATOM 734 N N . ARG A 1 94 ? 1.718 -21.812 -1.135 1 98.25 94 ARG A N 1
ATOM 735 C CA . ARG A 1 94 ? 2.834 -20.875 -1.193 1 98.25 94 ARG A CA 1
ATOM 736 C C . ARG A 1 94 ? 2.334 -19.438 -1.243 1 98.25 94 ARG A C 1
ATOM 738 O O . ARG A 1 94 ? 3.135 -18.5 -1.279 1 98.25 94 ARG A O 1
ATOM 745 N N . CYS A 1 95 ? 1.018 -19.25 -1.227 1 98.56 95 CYS A N 1
ATOM 746 C CA . CYS A 1 95 ? 0.384 -17.938 -1.239 1 98.56 95 CYS A CA 1
ATOM 747 C C . CYS A 1 95 ? -0.3 -17.641 0.092 1 98.56 95 CYS A C 1
ATOM 749 O O . CYS A 1 95 ? -1.094 -18.453 0.575 1 98.56 95 CYS A O 1
ATOM 751 N N . VAL A 1 96 ? 0.056 -16.547 0.706 1 98.44 96 VAL A N 1
ATOM 752 C CA . VAL A 1 96 ? -0.625 -16.078 1.908 1 98.44 96 VAL A CA 1
ATOM 753 C C . VAL A 1 96 ? -1.476 -14.852 1.578 1 98.44 96 VAL A C 1
ATOM 755 O O . VAL A 1 96 ? -0.971 -13.867 1.032 1 98.44 96 VAL A O 1
ATOM 758 N N . VAL A 1 97 ? -2.76 -14.953 1.88 1 98.06 97 VAL A N 1
ATOM 759 C CA . VAL A 1 97 ? -3.67 -13.844 1.602 1 98.06 97 VAL A CA 1
ATOM 760 C C . VAL A 1 97 ? -4.18 -13.258 2.912 1 98.06 97 VAL A C 1
ATOM 762 O O . VAL A 1 97 ? -4.617 -13.984 3.803 1 98.06 97 VAL A O 1
ATOM 765 N N . LEU A 1 98 ? -4.066 -11.938 3.057 1 97.25 98 LEU A N 1
ATOM 766 C CA . LEU A 1 98 ? -4.566 -11.211 4.219 1 97.25 98 LEU A CA 1
ATOM 767 C C . LEU A 1 98 ? -5.582 -10.156 3.805 1 97.25 98 LEU A C 1
ATOM 769 O O . LEU A 1 98 ? -5.363 -9.422 2.838 1 97.25 98 LEU A O 1
ATOM 773 N N . PHE A 1 99 ? -6.695 -10.125 4.5 1 97.56 99 PHE A N 1
ATOM 774 C CA . PHE A 1 99 ? -7.703 -9.086 4.32 1 97.56 99 PHE A CA 1
ATOM 775 C C . PHE A 1 99 ? -7.648 -8.078 5.465 1 97.56 99 PHE A C 1
ATOM 777 O O . PHE A 1 99 ? -7.605 -8.461 6.637 1 97.56 99 PHE A O 1
ATOM 784 N N . HIS A 1 100 ? -7.59 -6.824 5.07 1 95.94 100 HIS A N 1
ATOM 785 C CA . HIS A 1 100 ? -7.504 -5.746 6.051 1 95.94 100 HIS A CA 1
ATOM 786 C C . HIS A 1 100 ? -8.656 -4.762 5.887 1 95.94 100 HIS A C 1
ATOM 788 O O . HIS A 1 100 ? -8.828 -4.168 4.816 1 95.94 100 HIS A O 1
ATOM 794 N N . ASP A 1 101 ? -9.398 -4.59 7.035 1 94.88 101 ASP A N 1
ATOM 795 C CA . ASP A 1 101 ? -10.391 -3.518 7.012 1 94.88 101 ASP A CA 1
ATOM 796 C C . ASP A 1 101 ? -9.719 -2.146 6.984 1 94.88 101 ASP A C 1
ATOM 798 O O . ASP A 1 101 ? -8.758 -1.904 7.723 1 94.88 101 ASP A O 1
ATOM 802 N N . LEU A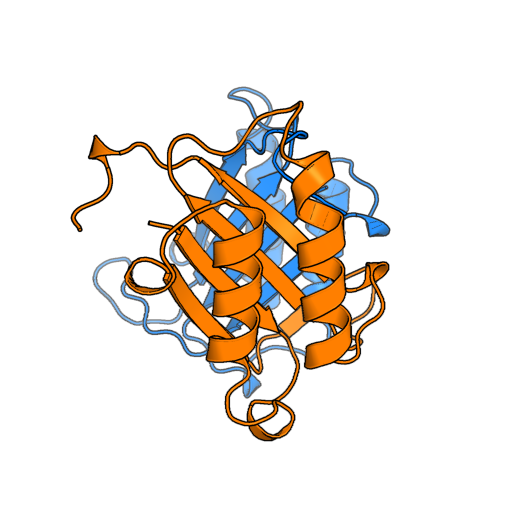 1 102 ? -10.273 -1.382 6.105 1 92.81 102 LEU A N 1
ATOM 803 C CA . LEU A 1 102 ? -9.789 -0.009 5.992 1 92.81 102 LEU A CA 1
ATOM 804 C C . LEU A 1 102 ? -10.875 0.982 6.398 1 92.81 102 LEU A C 1
ATOM 806 O O . LEU A 1 102 ? -12.023 0.855 5.973 1 92.81 102 LEU A O 1
ATOM 810 N N . ASP A 1 103 ? -10.602 1.851 7.328 1 92.44 103 ASP A N 1
ATOM 811 C CA . ASP A 1 103 ? -11.5 2.949 7.672 1 92.44 103 ASP A CA 1
ATOM 812 C C . ASP A 1 103 ? -11.5 4.016 6.578 1 92.44 103 ASP A C 1
ATOM 814 O O . ASP A 1 103 ? -10.445 4.504 6.176 1 92.44 103 ASP A O 1
ATOM 818 N N . LYS A 1 104 ? -12.648 4.359 6.082 1 91.94 104 LYS A N 1
ATOM 819 C CA . LYS A 1 104 ? -12.797 5.293 4.969 1 91.94 104 LYS A CA 1
ATOM 820 C C . LYS A 1 104 ? -12.148 6.637 5.293 1 91.94 104 LYS A C 1
ATOM 822 O O . LYS A 1 104 ? -11.727 7.363 4.391 1 91.94 104 LYS A O 1
ATOM 827 N N . ASN A 1 105 ? -12.07 6.953 6.578 1 92.81 105 ASN A N 1
ATOM 828 C CA . ASN A 1 105 ? -11.5 8.227 7.008 1 92.81 105 ASN A CA 1
ATOM 829 C C . ASN A 1 105 ? -9.969 8.18 6.992 1 92.81 105 ASN A C 1
ATOM 831 O O . ASN A 1 105 ? -9.32 9.211 7.191 1 92.81 105 ASN A O 1
ATOM 835 N N . MET A 1 106 ? -9.438 6.969 6.715 1 93.31 106 MET A N 1
ATOM 836 C CA . MET A 1 106 ? -7.984 6.809 6.797 1 93.31 106 MET A CA 1
ATOM 837 C C . MET A 1 106 ? -7.375 6.672 5.41 1 93.31 106 MET A C 1
ATOM 839 O O . MET A 1 106 ? -6.223 6.25 5.27 1 93.31 106 MET A O 1
ATOM 843 N N . ILE A 1 107 ? -8.133 7.008 4.477 1 92.38 107 ILE A N 1
ATOM 844 C CA . ILE A 1 107 ? -7.598 6.945 3.121 1 92.38 107 ILE A CA 1
ATOM 845 C C . ILE A 1 107 ? -7.973 8.219 2.361 1 92.38 107 ILE A C 1
ATOM 847 O O . ILE A 1 107 ? -9.102 8.703 2.469 1 92.38 107 ILE A O 1
ATOM 851 N N . ALA A 1 108 ? -6.961 8.805 1.699 1 88.62 108 ALA A N 1
ATOM 852 C CA . ALA A 1 108 ? -7.188 9.945 0.814 1 88.62 108 ALA A CA 1
ATOM 853 C C . ALA A 1 108 ? -6.918 9.57 -0.641 1 88.62 108 ALA A C 1
ATOM 855 O O . ALA A 1 108 ? -5.836 9.07 -0.972 1 88.62 108 ALA A O 1
ATOM 856 N N . VAL A 1 109 ? -7.93 9.734 -1.484 1 80.69 109 VAL A N 1
ATOM 857 C CA . VAL A 1 109 ? -7.867 9.406 -2.906 1 80.69 109 VAL A CA 1
ATOM 858 C C . VAL A 1 109 ? -8.516 10.531 -3.719 1 80.69 109 VAL A C 1
ATOM 860 O O . VAL A 1 109 ? -9.383 11.242 -3.219 1 80.69 109 VAL A O 1
ATOM 863 N N . MET B 1 1 ? 6.188 10.016 16.516 1 83.56 1 MET B N 1
ATOM 864 C CA . MET B 1 1 ? 6.621 8.922 15.648 1 83.56 1 MET B CA 1
ATOM 865 C C . MET B 1 1 ? 5.645 8.719 14.492 1 83.56 1 MET B C 1
ATOM 867 O O . MET B 1 1 ? 4.648 8.008 14.641 1 83.56 1 MET B O 1
ATOM 871 N N . PRO B 1 2 ? 6.129 9.75 13.469 1 95.94 2 PRO B N 1
ATOM 872 C CA . PRO B 1 2 ? 5.527 9.211 12.242 1 95.94 2 PRO B CA 1
ATOM 873 C C . PRO B 1 2 ? 6.469 8.281 11.484 1 95.94 2 PRO B C 1
ATOM 875 O O . PRO B 1 2 ? 7.672 8.547 11.398 1 95.94 2 PRO B O 1
ATOM 878 N N . VAL B 1 3 ? 6.016 7.066 10.961 1 97.06 3 VAL B N 1
ATOM 879 C CA . VAL B 1 3 ? 6.703 6.188 10.016 1 97.06 3 VAL B CA 1
ATOM 880 C C . VAL B 1 3 ? 5.977 6.195 8.672 1 97.06 3 VAL B C 1
ATOM 882 O O . VAL B 1 3 ? 4.789 5.867 8.602 1 97.06 3 VAL B O 1
ATOM 885 N N . CYS B 1 4 ? 6.75 6.57 7.652 1 98.44 4 CYS B N 1
ATOM 886 C CA . CYS B 1 4 ? 6.145 6.75 6.336 1 98.44 4 CYS B CA 1
ATOM 887 C C . CYS B 1 4 ? 6.762 5.801 5.316 1 98.44 4 CYS B C 1
ATOM 889 O O . CYS B 1 4 ? 7.988 5.684 5.234 1 98.44 4 CYS B O 1
ATOM 891 N N . HIS B 1 5 ? 5.914 5.113 4.559 1 98.69 5 HIS B N 1
ATOM 892 C CA . HIS B 1 5 ? 6.328 4.281 3.438 1 98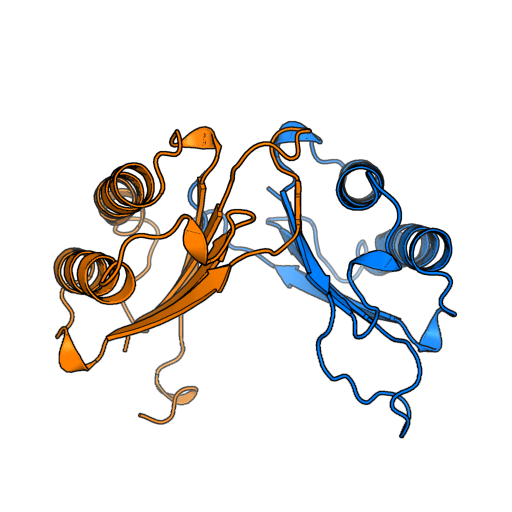.69 5 HIS B CA 1
ATOM 893 C C . HIS B 1 5 ? 5.824 4.844 2.113 1 98.69 5 HIS B C 1
ATOM 895 O O . HIS B 1 5 ? 4.613 4.98 1.912 1 98.69 5 HIS B O 1
ATOM 901 N N . LEU B 1 6 ? 6.73 5.141 1.279 1 98.75 6 LEU B N 1
ATOM 902 C CA . LEU B 1 6 ? 6.41 5.602 -0.068 1 98.75 6 LEU B CA 1
ATOM 903 C C . LEU B 1 6 ? 6.789 4.551 -1.106 1 98.75 6 LEU B C 1
ATOM 905 O O . LEU B 1 6 ? 7.973 4.266 -1.304 1 98.75 6 LEU B O 1
ATOM 909 N N . TYR B 1 7 ? 5.77 3.99 -1.753 1 98.75 7 TYR B N 1
ATOM 910 C CA . TYR B 1 7 ? 5.969 3.121 -2.906 1 98.75 7 TYR B CA 1
ATOM 911 C C . TYR B 1 7 ? 5.773 3.889 -4.207 1 98.75 7 TYR B C 1
ATOM 913 O O . TYR B 1 7 ? 4.809 4.641 -4.355 1 98.75 7 TYR B O 1
ATOM 921 N N . THR B 1 8 ? 6.672 3.688 -5.145 1 98.81 8 THR B N 1
ATOM 922 C CA . THR B 1 8 ? 6.488 4.328 -6.441 1 98.81 8 THR B CA 1
ATOM 923 C C . THR B 1 8 ? 7.094 3.475 -7.555 1 98.81 8 THR B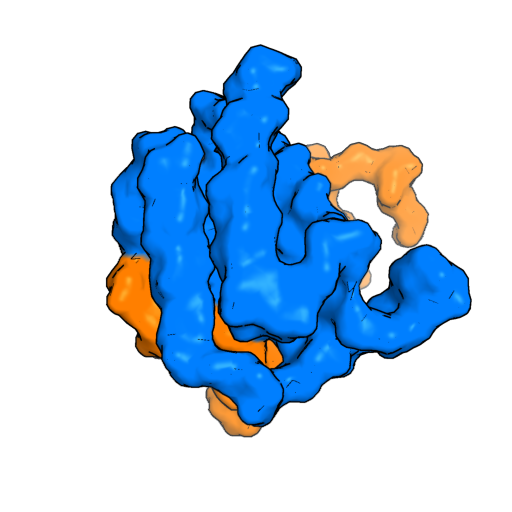 C 1
ATOM 925 O O . THR B 1 8 ? 8.078 2.766 -7.332 1 98.81 8 THR B O 1
ATOM 928 N N . ASN B 1 9 ? 6.504 3.545 -8.758 1 98.5 9 ASN B N 1
ATOM 929 C CA . ASN B 1 9 ? 7.047 2.795 -9.883 1 98.5 9 ASN B CA 1
ATOM 930 C C . ASN B 1 9 ? 8.094 3.607 -10.648 1 98.5 9 ASN B C 1
ATOM 932 O O . ASN B 1 9 ? 8.594 3.164 -11.68 1 98.5 9 ASN B O 1
ATOM 936 N N . LEU B 1 10 ? 8.367 4.785 -10.141 1 98.44 10 LEU B N 1
ATOM 937 C CA . LEU B 1 10 ? 9.523 5.516 -10.648 1 98.44 10 LEU B CA 1
ATOM 938 C C . LEU B 1 10 ? 10.82 4.797 -10.289 1 98.44 10 LEU B C 1
ATOM 940 O O . LEU B 1 10 ? 10.93 4.191 -9.219 1 98.44 10 LEU B O 1
ATOM 944 N N . LYS B 1 11 ? 11.789 4.941 -11.203 1 97.88 11 LYS B N 1
ATOM 945 C CA . LYS B 1 11 ? 13.109 4.406 -10.906 1 97.88 11 LYS B CA 1
ATOM 946 C C . LYS B 1 11 ? 13.828 5.246 -9.852 1 97.88 11 LYS B C 1
ATOM 948 O O . LYS B 1 11 ? 13.578 6.445 -9.734 1 97.88 11 LYS B O 1
ATOM 953 N N . ASP B 1 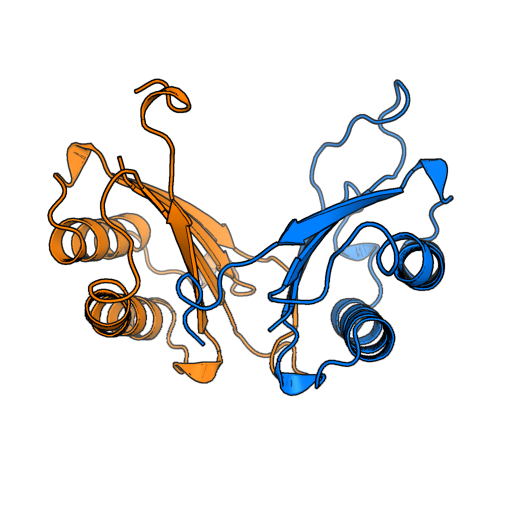12 ? 14.688 4.605 -9.109 1 97.38 12 ASP B N 1
ATOM 954 C CA . ASP B 1 12 ? 15.477 5.312 -8.102 1 97.38 12 ASP B CA 1
ATOM 955 C C . ASP B 1 12 ? 16.203 6.504 -8.711 1 97.38 12 ASP B C 1
ATOM 957 O O . ASP B 1 12 ? 16.266 7.578 -8.109 1 97.38 12 ASP B O 1
ATOM 961 N N . SER B 1 13 ? 16.734 6.309 -9.859 1 97.81 13 SER B N 1
ATOM 962 C CA . SER B 1 13 ? 17.516 7.332 -10.539 1 97.81 13 SER B CA 1
ATOM 963 C C . SER B 1 13 ? 16.672 8.547 -10.891 1 97.81 13 SER B C 1
ATOM 965 O O . SER B 1 13 ? 17.188 9.617 -11.188 1 97.81 13 SER B O 1
ATOM 967 N N . ASP B 1 14 ? 15.375 8.43 -10.938 1 97.56 14 ASP B N 1
ATOM 968 C CA . ASP B 1 14 ? 14.461 9.516 -11.297 1 97.56 14 ASP B CA 1
ATOM 969 C C . ASP B 1 14 ? 14.117 10.359 -10.07 1 97.56 14 ASP B C 1
ATOM 971 O O . ASP B 1 14 ? 13.484 11.414 -10.195 1 97.56 14 ASP B O 1
ATOM 975 N N . LEU B 1 15 ? 14.492 9.938 -8.883 1 98.06 15 LEU B N 1
ATOM 976 C CA . LEU B 1 15 ? 14.203 10.664 -7.652 1 98.06 15 LEU B CA 1
ATOM 977 C C . LEU B 1 15 ? 15.305 11.664 -7.34 1 98.06 15 LEU B C 1
ATOM 979 O O . LEU B 1 15 ? 16.484 11.367 -7.512 1 98.06 15 LEU B O 1
ATOM 983 N N . LYS B 1 16 ? 14.883 12.773 -6.922 1 97.56 16 LYS B N 1
ATOM 984 C CA . LYS B 1 16 ? 15.852 13.812 -6.586 1 97.56 16 LYS B CA 1
ATOM 985 C C . LYS B 1 16 ? 16.531 13.523 -5.25 1 97.56 16 LYS B C 1
ATOM 987 O O . LYS B 1 16 ? 15.875 13.086 -4.297 1 97.56 16 LYS B O 1
ATOM 992 N N . ASP B 1 17 ? 17.844 13.805 -5.234 1 97.44 17 ASP B N 1
ATOM 993 C CA . ASP B 1 17 ? 18.578 13.648 -3.979 1 97.44 17 ASP B CA 1
ATOM 994 C C . ASP B 1 17 ? 17.938 14.477 -2.867 1 97.44 17 ASP B C 1
ATOM 996 O O . ASP B 1 17 ? 17.547 15.625 -3.088 1 97.44 17 ASP B O 1
ATOM 1000 N N . GLY B 1 18 ? 17.812 13.867 -1.669 1 98 18 GLY B N 1
ATOM 1001 C CA . GLY B 1 18 ? 17.281 14.586 -0.518 1 98 18 GLY B CA 1
ATOM 1002 C C . GLY B 1 18 ? 15.766 14.539 -0.428 1 98 18 GLY B C 1
ATOM 1003 O O . GLY B 1 18 ? 15.18 15.133 0.48 1 98 18 GLY B O 1
ATOM 1004 N N . VAL B 1 19 ? 15.109 13.852 -1.322 1 98.56 19 VAL B N 1
ATOM 1005 C CA . VAL B 1 19 ? 13.656 13.805 -1.383 1 98.56 19 VAL B CA 1
ATOM 1006 C C . VAL B 1 19 ? 13.102 13.273 -0.063 1 98.56 19 VAL B C 1
ATOM 1008 O O . VAL B 1 19 ? 12.055 13.734 0.409 1 98.56 19 VAL B O 1
ATOM 1011 N N . GLU B 1 20 ? 13.734 12.305 0.545 1 98.19 20 GLU B N 1
ATOM 1012 C CA . GLU B 1 20 ? 13.273 11.766 1.821 1 98.19 20 GLU B CA 1
ATOM 1013 C C . GLU B 1 20 ? 13.172 12.867 2.879 1 98.19 20 GLU B C 1
ATOM 1015 O O . GLU B 1 20 ? 12.203 12.922 3.633 1 98.19 20 GLU B O 1
ATOM 1020 N N . GLY B 1 21 ? 14.219 13.727 2.916 1 98.31 21 GLY B N 1
ATOM 1021 C CA . GLY B 1 21 ? 14.242 14.812 3.887 1 98.31 21 GLY B CA 1
ATOM 1022 C C . GLY B 1 21 ? 13.164 15.844 3.656 1 98.31 21 GLY B C 1
ATOM 1023 O O . GLY B 1 21 ? 12.547 16.328 4.609 1 98.31 21 GLY B O 1
ATOM 1024 N N . ARG B 1 22 ? 12.906 16.156 2.424 1 98.44 22 ARG B N 1
ATOM 1025 C CA . ARG B 1 22 ? 11.883 17.141 2.102 1 98.44 22 ARG B CA 1
ATOM 1026 C C . ARG B 1 22 ? 10.492 16.609 2.441 1 98.44 22 ARG B C 1
ATOM 1028 O O . ARG B 1 22 ? 9.664 17.344 3 1 98.44 22 ARG B O 1
ATOM 1035 N N . ILE B 1 23 ? 10.258 15.367 2.223 1 98.62 23 ILE B N 1
ATOM 1036 C CA . ILE B 1 23 ? 8.984 14.758 2.588 1 98.62 23 ILE B CA 1
ATOM 1037 C C . ILE B 1 23 ? 8.852 14.711 4.109 1 98.62 23 ILE B C 1
ATOM 1039 O O . ILE B 1 23 ? 7.793 15.047 4.656 1 98.62 23 ILE B O 1
ATOM 1043 N N . ALA B 1 24 ? 9.93 14.383 4.723 1 98.5 24 ALA B N 1
ATOM 1044 C CA . ALA B 1 24 ? 9.922 14.305 6.184 1 98.5 24 ALA B CA 1
ATOM 1045 C C . ALA B 1 24 ? 9.57 15.656 6.801 1 98.5 24 ALA B C 1
ATOM 1047 O O . ALA B 1 24 ? 8.789 15.719 7.75 1 98.5 24 ALA B O 1
ATOM 1048 N N . ASN B 1 25 ? 10.125 16.656 6.281 1 98.56 25 ASN B N 1
ATOM 1049 C CA . ASN B 1 25 ? 9.875 18 6.789 1 98.56 25 ASN B CA 1
ATOM 1050 C C . ASN B 1 25 ? 8.391 18.359 6.691 1 98.56 25 ASN B C 1
ATOM 1052 O O . ASN B 1 25 ? 7.816 18.906 7.637 1 98.56 25 ASN B O 1
ATOM 1056 N N . VAL B 1 26 ? 7.816 18.125 5.551 1 98.56 26 VAL B N 1
ATOM 1057 C CA . VAL B 1 26 ? 6.414 18.453 5.336 1 98.56 26 VAL B CA 1
ATOM 1058 C C . VAL B 1 26 ? 5.531 17.625 6.262 1 98.56 26 VAL B C 1
ATOM 1060 O O . VAL B 1 26 ? 4.582 18.141 6.855 1 98.56 26 VAL B O 1
ATOM 1063 N N . VAL B 1 27 ? 5.824 16.312 6.438 1 98.5 27 VAL B N 1
ATOM 1064 C CA . VAL B 1 27 ? 5.055 15.445 7.32 1 98.5 27 VAL B CA 1
ATOM 1065 C C . VAL B 1 27 ? 5.145 15.953 8.758 1 98.5 27 VAL B C 1
ATOM 1067 O O . VAL B 1 27 ? 4.133 16.047 9.453 1 98.5 27 VAL B O 1
ATOM 1070 N N . ALA B 1 28 ? 6.328 16.312 9.148 1 98.12 28 ALA B N 1
ATOM 1071 C CA . ALA B 1 28 ? 6.539 16.812 10.5 1 98.12 28 ALA B CA 1
ATOM 1072 C C . ALA B 1 28 ? 5.703 18.062 10.75 1 98.12 28 ALA B C 1
ATOM 1074 O O . ALA B 1 28 ? 4.988 18.156 11.75 1 98.12 28 ALA B O 1
ATOM 1075 N N . GLU B 1 29 ? 5.797 18.922 9.852 1 98.31 29 GLU B N 1
ATOM 1076 C CA . GLU B 1 29 ? 5.055 20.172 9.969 1 98.31 29 GLU B CA 1
ATOM 1077 C C . GLU B 1 29 ? 3.547 19.922 9.953 1 98.31 29 GLU B C 1
ATOM 1079 O O . GLU B 1 29 ? 2.811 20.5 10.758 1 98.31 29 GLU B O 1
ATOM 1084 N N . THR B 1 30 ? 3.072 19.156 9.086 1 98.31 30 THR B N 1
ATOM 1085 C CA . THR B 1 30 ? 1.653 18.891 8.883 1 98.31 30 THR B CA 1
ATOM 1086 C C . THR B 1 30 ? 1.04 18.234 10.117 1 98.31 30 THR B C 1
ATOM 1088 O O . THR B 1 30 ? -0.06 18.609 10.539 1 98.31 30 THR B O 1
ATOM 1091 N N . LEU B 1 31 ? 1.761 17.312 10.727 1 97.56 31 LEU B N 1
ATOM 1092 C CA . LEU B 1 31 ? 1.226 16.531 11.844 1 97.56 31 LEU B CA 1
ATOM 1093 C C . LEU B 1 31 ? 1.577 17.188 13.172 1 97.56 31 LEU B C 1
ATOM 1095 O O . LEU B 1 31 ? 1.101 16.766 14.227 1 97.56 31 LEU B O 1
ATOM 1099 N N . GLY B 1 32 ? 2.447 18.156 13.055 1 97.25 32 GLY B N 1
ATOM 1100 C CA . GLY B 1 32 ? 2.885 18.797 14.289 1 97.25 32 GLY B CA 1
ATOM 1101 C C . GLY B 1 32 ? 3.805 17.906 15.117 1 97.25 32 GLY B C 1
ATOM 1102 O O . GLY B 1 32 ? 3.666 17.844 16.344 1 97.25 32 GLY B O 1
ATOM 1103 N N . LYS B 1 33 ? 4.645 17.172 14.5 1 95.88 33 LYS B N 1
ATOM 1104 C CA . LYS B 1 33 ? 5.602 16.297 15.164 1 95.88 33 LYS B CA 1
ATOM 1105 C C . LYS B 1 33 ? 7.035 16.766 14.938 1 95.88 33 LYS B C 1
ATOM 1107 O O . LYS B 1 33 ? 7.336 17.375 13.906 1 95.88 33 LYS B O 1
ATOM 1112 N N . PRO B 1 34 ? 7.926 16.469 15.938 1 96.31 34 PRO B N 1
ATOM 1113 C CA . PRO B 1 34 ? 9.328 16.828 15.695 1 96.31 34 PRO B CA 1
ATOM 1114 C C . PRO B 1 34 ? 9.945 16.031 14.555 1 96.31 34 PRO B C 1
ATOM 1116 O O . PRO B 1 34 ? 9.695 14.828 14.422 1 96.31 34 PRO B O 1
ATOM 1119 N N . ILE B 1 35 ? 10.727 16.719 13.758 1 97.12 35 ILE B N 1
ATOM 1120 C CA . ILE B 1 35 ? 11.312 16.125 12.562 1 97.12 35 ILE B CA 1
ATOM 1121 C C . ILE B 1 35 ? 12.211 14.961 12.953 1 97.12 35 ILE B C 1
ATOM 1123 O O . ILE B 1 35 ? 12.312 13.969 12.227 1 97.12 35 ILE B O 1
ATOM 1127 N N . GLU B 1 36 ? 12.781 15.016 14.156 1 96.12 36 GLU B N 1
ATOM 1128 C CA . GLU B 1 36 ? 13.719 13.984 14.609 1 96.12 36 GLU B CA 1
ATOM 1129 C C . GLU B 1 36 ? 13.008 12.656 14.836 1 96.12 36 GLU B C 1
ATOM 1131 O O . GLU B 1 36 ? 13.656 11.609 14.938 1 96.12 36 GLU B O 1
ATOM 1136 N N . ARG B 1 37 ? 11.734 12.688 14.883 1 94.19 37 ARG B N 1
ATOM 1137 C CA . ARG B 1 37 ? 10.953 11.484 15.172 1 94.19 37 ARG B CA 1
ATOM 1138 C C . ARG B 1 37 ? 10.344 10.906 13.906 1 94.19 37 ARG B C 1
ATOM 1140 O O . ARG B 1 37 ? 9.641 9.898 13.945 1 94.19 37 ARG B O 1
ATOM 1147 N N . VAL B 1 38 ? 10.562 11.547 12.781 1 97.31 38 VAL B N 1
ATOM 1148 C CA . VAL B 1 38 ? 9.93 11.125 11.531 1 97.31 38 VAL B CA 1
ATOM 1149 C C . VAL B 1 38 ? 10.859 10.18 10.773 1 97.31 38 VAL B C 1
ATOM 1151 O O . VAL B 1 38 ? 12.047 10.469 10.609 1 97.31 38 VAL B O 1
ATOM 1154 N N . THR B 1 39 ? 10.398 9.047 10.406 1 98 39 THR B N 1
ATOM 1155 C CA . THR B 1 39 ? 11.094 8.117 9.531 1 98 39 THR B CA 1
ATOM 1156 C C . THR B 1 39 ? 10.391 8.023 8.18 1 98 39 THR B C 1
ATOM 1158 O O . THR B 1 39 ? 9.18 7.82 8.117 1 98 39 THR B O 1
ATOM 1161 N N . VAL B 1 40 ? 11.148 8.234 7.07 1 98.5 40 VAL B N 1
ATOM 1162 C CA . VAL B 1 40 ? 10.617 8.094 5.719 1 98.5 40 VAL B CA 1
ATOM 1163 C C . VAL B 1 40 ? 11.383 6.996 4.977 1 98.5 40 VAL B C 1
ATOM 1165 O O . VAL B 1 40 ? 12.609 7.023 4.902 1 98.5 40 VAL B O 1
ATOM 1168 N N . ILE B 1 41 ? 10.703 6.004 4.527 1 98.38 41 ILE B N 1
ATOM 1169 C CA . ILE B 1 41 ? 11.219 4.902 3.721 1 98.38 41 ILE B CA 1
ATOM 1170 C C . ILE B 1 41 ? 10.656 4.996 2.303 1 98.38 41 ILE B C 1
ATOM 1172 O O . ILE B 1 41 ? 9.438 5.008 2.107 1 98.38 41 ILE B O 1
ATOM 1176 N N . ILE B 1 42 ? 11.516 5.145 1.327 1 98.56 42 ILE B N 1
ATOM 1177 C CA . ILE B 1 42 ? 11.086 5.207 -0.067 1 98.56 42 ILE B CA 1
ATOM 1178 C C . ILE B 1 42 ? 11.469 3.912 -0.782 1 98.56 42 ILE B C 1
ATOM 1180 O O . ILE B 1 42 ? 12.625 3.475 -0.71 1 98.56 42 ILE B O 1
ATOM 1184 N N . ILE B 1 43 ? 10.531 3.244 -1.413 1 98.38 43 ILE B N 1
ATOM 1185 C CA . ILE B 1 43 ? 10.719 2.021 -2.189 1 98.38 43 ILE B CA 1
ATOM 1186 C C . ILE B 1 43 ? 10.398 2.291 -3.658 1 98.38 43 ILE B C 1
ATOM 1188 O O . ILE B 1 43 ? 9.25 2.16 -4.086 1 98.38 43 ILE B O 1
ATOM 1192 N N . PRO B 1 44 ? 11.375 2.57 -4.426 1 98.12 44 PRO B N 1
ATOM 1193 C CA . PRO B 1 44 ? 11.172 2.865 -5.848 1 98.12 44 PRO B CA 1
ATOM 1194 C C . PRO B 1 44 ? 11.18 1.609 -6.715 1 98.12 44 PRO B C 1
ATOM 1196 O O . PRO B 1 44 ? 11.516 0.524 -6.238 1 98.12 44 PRO B O 1
ATOM 1199 N N . GLY B 1 45 ? 10.734 1.689 -7.914 1 97.12 45 GLY B N 1
ATOM 1200 C CA . GLY B 1 45 ? 10.867 0.654 -8.93 1 97.12 45 GLY B CA 1
ATOM 1201 C C . GLY B 1 45 ? 9.875 -0.478 -8.758 1 97.12 45 GLY B C 1
ATOM 1202 O O . GLY B 1 45 ? 10.023 -1.54 -9.359 1 97.12 45 GLY B O 1
ATOM 1203 N N . VAL B 1 46 ? 8.93 -0.276 -7.941 1 97.38 46 VAL B N 1
ATOM 1204 C CA . VAL B 1 46 ? 7.895 -1.298 -7.797 1 97.38 46 VAL B CA 1
ATOM 1205 C C . VAL B 1 46 ? 6.887 -1.178 -8.938 1 97.38 46 VAL B C 1
ATOM 1207 O O . VAL B 1 46 ? 6.898 -0.196 -9.68 1 97.38 46 VAL B O 1
ATOM 1210 N N . ARG B 1 47 ? 6.051 -2.203 -9.125 1 98.25 47 ARG B N 1
ATOM 1211 C CA . ARG B 1 47 ? 4.977 -2.131 -10.109 1 98.25 47 ARG B CA 1
ATOM 1212 C C . ARG B 1 47 ? 3.686 -1.626 -9.477 1 98.25 47 ARG B C 1
ATOM 1214 O O . ARG B 1 47 ? 3.26 -2.129 -8.438 1 98.25 47 ARG B O 1
ATOM 1221 N N . ILE B 1 48 ? 3.111 -0.694 -10.141 1 98.31 48 ILE B N 1
ATOM 1222 C CA . ILE B 1 48 ? 1.869 -0.137 -9.617 1 98.31 48 ILE B CA 1
ATOM 1223 C C . ILE B 1 48 ? 0.845 -0.011 -10.742 1 98.31 48 ILE B C 1
ATOM 1225 O O . ILE B 1 48 ? 1.162 0.484 -11.828 1 98.31 48 ILE B O 1
ATOM 1229 N N . GLN B 1 49 ? -0.289 -0.51 -10.477 1 98.19 49 GLN B N 1
ATOM 1230 C CA . GLN B 1 49 ? -1.456 -0.254 -11.32 1 98.19 49 GLN B CA 1
ATOM 1231 C C . GLN B 1 49 ? -2.463 0.642 -10.602 1 98.19 49 GLN B C 1
ATOM 1233 O O . GLN B 1 49 ? -2.844 0.367 -9.461 1 98.19 49 GLN B O 1
ATOM 1238 N N . ARG B 1 50 ? -2.82 1.682 -11.188 1 96.5 50 ARG B N 1
ATOM 1239 C CA . ARG B 1 50 ? -3.826 2.631 -10.719 1 96.5 50 ARG B CA 1
ATOM 1240 C C . ARG B 1 50 ? -4.582 3.252 -11.891 1 96.5 50 ARG B C 1
ATOM 1242 O O . ARG B 1 50 ? -3.979 3.613 -12.906 1 96.5 50 ARG B O 1
ATOM 1249 N N . LEU B 1 51 ? -5.922 3.385 -11.664 1 95.81 51 LEU B N 1
ATOM 1250 C CA . LEU B 1 51 ? -6.75 3.971 -12.711 1 95.81 51 LEU B CA 1
ATOM 1251 C C . LEU B 1 51 ? -6.551 3.236 -14.031 1 95.81 51 LEU B C 1
ATOM 1253 O O . LEU B 1 51 ? -6.367 3.865 -15.078 1 95.81 51 LEU B O 1
ATOM 1257 N N . GLU B 1 52 ? -6.449 1.952 -13.961 1 94.81 52 GLU B N 1
ATOM 1258 C CA . GLU B 1 52 ? -6.359 1.036 -15.102 1 94.81 52 GLU B CA 1
ATOM 1259 C C . GLU B 1 52 ? -5.109 1.3 -15.93 1 94.81 52 GLU B C 1
ATOM 1261 O O . GLU B 1 52 ? -5.129 1.17 -17.156 1 94.81 52 GLU B O 1
ATOM 1266 N N . SER B 1 53 ? -4.109 1.811 -15.273 1 97 53 SER B N 1
ATOM 1267 C CA . SER B 1 53 ? -2.881 2.156 -15.977 1 97 53 SER B CA 1
ATOM 1268 C C . SER B 1 53 ? -1.657 1.941 -15.094 1 97 53 SER B C 1
ATOM 1270 O O . SER B 1 53 ? -1.751 2.02 -13.867 1 97 53 SER B O 1
ATOM 1272 N N . THR B 1 54 ? -0.533 1.691 -15.789 1 97.12 54 THR B N 1
ATOM 1273 C CA . THR B 1 54 ? 0.734 1.563 -15.078 1 97.12 54 THR B CA 1
ATOM 1274 C C . THR B 1 54 ? 1.588 2.814 -15.258 1 97.12 54 THR B C 1
ATOM 1276 O O . THR B 1 54 ? 2.799 2.785 -15.039 1 97.12 54 THR B O 1
ATOM 1279 N N . ALA B 1 55 ? 0.964 3.914 -15.664 1 97.88 55 ALA B N 1
ATOM 1280 C CA . ALA B 1 55 ? 1.654 5.199 -15.711 1 97.88 55 ALA B CA 1
ATOM 1281 C C . ALA B 1 55 ? 2.24 5.555 -14.352 1 97.88 55 ALA B C 1
ATOM 1283 O O . ALA B 1 55 ? 1.875 4.957 -13.336 1 97.88 55 ALA B O 1
ATOM 1284 N N . PRO B 1 56 ? 3.18 6.465 -14.25 1 98.56 56 PRO B N 1
ATOM 1285 C CA . PRO B 1 56 ? 3.805 6.809 -12.969 1 98.56 56 PRO B CA 1
ATOM 1286 C C . PRO B 1 56 ? 2.781 7.074 -11.867 1 98.56 56 PRO B C 1
ATOM 1288 O O . PRO B 1 56 ? 1.773 7.742 -12.102 1 98.56 56 PRO B O 1
ATOM 1291 N N . ALA B 1 57 ? 3.066 6.488 -10.758 1 98.62 57 ALA B N 1
ATOM 1292 C CA . ALA B 1 57 ? 2.156 6.566 -9.617 1 98.62 57 ALA B CA 1
ATOM 1293 C C . ALA B 1 57 ? 2.898 6.309 -8.312 1 98.62 57 ALA B C 1
ATOM 1295 O O . ALA B 1 57 ? 4.062 5.906 -8.32 1 98.62 57 ALA B O 1
ATOM 1296 N N . CYS B 1 58 ? 2.174 6.629 -7.184 1 98.75 58 CYS B N 1
ATOM 1297 C CA . CYS B 1 58 ? 2.738 6.293 -5.879 1 98.75 58 CYS B CA 1
ATOM 1298 C C . CYS B 1 58 ? 1.637 6.039 -4.855 1 98.75 58 CYS B C 1
ATOM 1300 O O . CYS B 1 58 ? 0.488 6.434 -5.062 1 98.75 58 CYS B O 1
ATOM 1302 N N . THR B 1 59 ? 1.967 5.301 -3.873 1 98.69 59 THR B N 1
ATOM 1303 C CA . THR B 1 59 ? 1.184 5.211 -2.646 1 98.69 59 THR B CA 1
ATOM 1304 C C . THR B 1 59 ? 2.012 5.652 -1.442 1 98.69 59 THR B C 1
ATOM 1306 O O . THR B 1 59 ? 3.201 5.344 -1.353 1 98.69 59 THR B O 1
ATOM 1309 N N . PHE B 1 60 ? 1.431 6.441 -0.586 1 98.62 60 PHE B N 1
ATOM 1310 C CA . PHE B 1 60 ? 2.105 6.992 0.583 1 98.62 60 PHE B CA 1
ATOM 1311 C C . PHE B 1 60 ? 1.351 6.645 1.859 1 98.62 60 PHE B C 1
ATOM 1313 O O . PHE B 1 60 ? 0.246 7.141 2.09 1 98.62 60 PHE B O 1
ATOM 1320 N N . ASN B 1 61 ? 1.962 5.805 2.627 1 98.56 61 ASN B N 1
ATOM 1321 C CA . ASN B 1 61 ? 1.402 5.359 3.898 1 98.56 61 ASN B CA 1
ATOM 1322 C C . ASN B 1 61 ? 2.033 6.094 5.078 1 98.56 61 ASN B C 1
ATOM 1324 O O . ASN B 1 61 ? 3.252 6.059 5.258 1 98.56 61 ASN B O 1
ATOM 1328 N N . VAL B 1 62 ? 1.194 6.723 5.891 1 98.19 62 VAL B N 1
ATOM 1329 C CA . VAL B 1 62 ? 1.678 7.445 7.062 1 98.19 62 VAL B CA 1
ATOM 1330 C C . VAL B 1 62 ? 1.127 6.801 8.328 1 98.19 62 VAL B C 1
ATOM 1332 O O . VAL B 1 62 ? -0.088 6.773 8.547 1 98.19 62 VAL B O 1
ATOM 1335 N N . SER B 1 63 ? 1.981 6.328 9.18 1 97.25 63 SER B N 1
ATOM 1336 C CA . SER B 1 63 ? 1.598 5.738 10.461 1 97.25 63 SER B CA 1
ATOM 1337 C C . SER B 1 63 ? 2.082 6.594 11.633 1 97.25 63 SER B C 1
ATOM 1339 O O . SER B 1 63 ? 3.26 6.957 11.695 1 97.25 63 SER B O 1
ATOM 1341 N N . SER B 1 64 ? 1.233 6.883 12.477 1 95.25 64 SER B N 1
ATOM 1342 C CA . SER B 1 64 ? 1.552 7.688 13.648 1 95.25 64 SER B CA 1
ATOM 1343 C C . SER B 1 64 ? 0.538 7.465 14.766 1 95.25 64 SER B C 1
ATOM 1345 O O . SER B 1 64 ? -0.523 6.879 14.539 1 95.25 64 SER B O 1
ATOM 1347 N N . PHE B 1 65 ? 0.909 7.852 15.938 1 93.81 65 PHE B N 1
ATOM 1348 C CA . PHE B 1 65 ? -0.037 7.695 17.031 1 93.81 65 PHE B CA 1
ATOM 1349 C C . PHE B 1 65 ? -0.697 9.031 17.375 1 93.81 65 PHE B C 1
ATOM 1351 O O . PHE B 1 65 ? -0.052 10.078 17.328 1 93.81 65 PHE B O 1
ATOM 1358 N N . GLU B 1 66 ? -2.006 8.969 17.656 1 91.56 66 GLU B N 1
ATOM 1359 C CA . GLU B 1 66 ? -2.822 10.008 18.281 1 91.56 66 GLU B CA 1
ATOM 1360 C C . GLU B 1 66 ? -2.91 11.25 17.406 1 91.56 66 GLU B C 1
ATOM 1362 O O . GLU B 1 66 ? -2.895 12.375 17.906 1 91.56 66 GLU B O 1
ATOM 1367 N N . VAL B 1 67 ? -2.936 11.102 16.109 1 94.31 67 VAL B N 1
ATOM 1368 C CA . VAL B 1 67 ? -2.988 12.328 15.32 1 94.31 67 VAL B CA 1
ATOM 1369 C C . VAL B 1 67 ? -4.016 12.172 14.195 1 94.31 67 VAL B C 1
ATOM 1371 O O . VAL B 1 67 ? -4.363 13.148 13.531 1 94.31 67 VAL B O 1
ATOM 1374 N N . PHE B 1 68 ? -4.559 11.031 13.953 1 96.19 68 PHE B N 1
ATOM 1375 C CA . PHE B 1 68 ? -5.457 10.836 12.82 1 96.19 68 PHE B CA 1
ATOM 1376 C C . PHE B 1 68 ? -6.898 10.688 13.289 1 96.19 68 PHE B C 1
ATOM 1378 O O . PHE B 1 68 ? -7.164 9.992 14.266 1 96.19 68 PHE B O 1
ATOM 1385 N N . ASP B 1 69 ? -7.742 11.32 12.695 1 94.38 69 ASP B N 1
ATOM 1386 C CA . ASP B 1 69 ? -9.18 11.156 12.867 1 94.38 69 ASP B CA 1
ATOM 1387 C C . ASP B 1 69 ? -9.953 11.812 11.727 1 94.38 69 ASP B C 1
ATOM 1389 O O . ASP B 1 69 ? -9.352 12.414 10.836 1 94.38 69 ASP B O 1
ATOM 1393 N N . LYS B 1 70 ? -11.273 11.688 11.758 1 94.44 70 LYS B N 1
ATOM 1394 C CA . LYS B 1 70 ? -12.156 12.109 10.68 1 94.44 70 LYS B CA 1
ATOM 1395 C C . LYS B 1 70 ? -12.078 13.617 10.461 1 94.44 70 LYS B C 1
ATOM 1397 O O . LYS B 1 70 ? -12.227 14.094 9.328 1 94.44 70 LYS B O 1
ATOM 1402 N N . GLU B 1 71 ? -11.859 14.383 11.461 1 95 71 GLU B N 1
ATOM 1403 C CA . GLU B 1 71 ? -11.836 15.844 11.367 1 95 71 GLU B CA 1
ATOM 1404 C C . GLU B 1 71 ? -10.477 16.344 10.898 1 95 71 GLU B C 1
ATOM 1406 O O . GLU B 1 71 ? -10.398 17.266 10.086 1 95 71 GLU B O 1
ATOM 1411 N N . ARG B 1 72 ? -9.406 15.766 11.344 1 95.81 72 ARG B N 1
ATOM 1412 C CA . ARG B 1 72 ? -8.055 16.266 11.102 1 95.81 72 ARG B CA 1
ATOM 1413 C C . ARG B 1 72 ? -7.508 15.742 9.773 1 95.81 72 ARG B C 1
ATOM 1415 O O . ARG B 1 72 ? -6.781 16.453 9.078 1 95.81 72 ARG B O 1
ATOM 1422 N N . ASN B 1 73 ? -7.812 14.602 9.367 1 95.38 73 ASN B N 1
ATOM 1423 C CA . ASN B 1 73 ? -7.215 13.938 8.211 1 95.38 73 ASN B CA 1
ATOM 1424 C C . ASN B 1 73 ? -7.41 14.75 6.938 1 95.38 73 ASN B C 1
ATOM 1426 O O . ASN B 1 73 ? -6.461 14.969 6.184 1 95.38 73 ASN B O 1
ATOM 1430 N N . PRO B 1 74 ? -8.633 15.266 6.727 1 95.75 74 PRO B N 1
ATOM 1431 C CA . PRO B 1 74 ? -8.82 16.078 5.52 1 95.75 74 PRO B CA 1
ATOM 1432 C C . PRO B 1 74 ? -7.969 17.328 5.516 1 95.75 74 PRO B C 1
ATOM 1434 O O . PRO B 1 74 ? -7.688 17.891 4.449 1 95.75 74 PRO B O 1
ATOM 1437 N N . LYS B 1 75 ? -7.555 17.75 6.652 1 96.38 75 LYS B N 1
ATOM 1438 C CA . LYS B 1 75 ? -6.73 18.938 6.758 1 96.38 75 LYS B CA 1
ATOM 1439 C C . LYS B 1 75 ? -5.262 18.625 6.477 1 96.38 75 LYS B C 1
ATOM 1441 O O . LYS B 1 75 ? -4.48 19.531 6.16 1 96.38 75 LYS B O 1
ATOM 1446 N N . TYR B 1 76 ? -4.867 17.359 6.648 1 97.69 76 TYR B N 1
ATOM 1447 C CA . TYR B 1 76 ? -3.488 16.953 6.422 1 97.69 76 TYR B CA 1
ATOM 1448 C C . TYR B 1 76 ? -3.223 16.719 4.938 1 97.69 76 TYR B C 1
ATOM 1450 O O . TYR B 1 76 ? -2.148 17.062 4.434 1 97.69 76 TYR B O 1
ATOM 1458 N N . SER B 1 77 ? -4.18 16.234 4.215 1 97.19 77 SER B N 1
ATOM 1459 C CA . SER B 1 77 ? -3.996 15.641 2.896 1 97.19 77 SER B CA 1
ATOM 1460 C C . SER B 1 77 ? -3.482 16.656 1.889 1 97.19 77 SER B C 1
ATOM 1462 O O . SER B 1 77 ? -2.59 16.359 1.092 1 97.19 77 SER B O 1
ATOM 1464 N N . PRO B 1 78 ? -3.998 17.875 1.93 1 97.75 78 PRO B N 1
ATOM 1465 C CA . PRO B 1 78 ? -3.549 18.812 0.907 1 97.75 78 PRO B CA 1
ATOM 1466 C C . PRO B 1 78 ? -2.039 19.047 0.938 1 97.75 78 PRO B C 1
ATOM 1468 O O . PRO B 1 78 ? -1.391 19.047 -0.112 1 97.75 78 PRO B O 1
ATOM 1471 N N . ALA B 1 79 ? -1.493 19.234 2.086 1 98.38 79 ALA B N 1
ATOM 1472 C CA . ALA B 1 79 ? -0.055 19.469 2.195 1 98.38 79 ALA B CA 1
ATOM 1473 C C . ALA B 1 79 ? 0.731 18.219 1.773 1 98.38 79 ALA B C 1
ATOM 1475 O O . ALA B 1 79 ? 1.773 18.344 1.124 1 98.38 79 ALA B O 1
ATOM 1476 N N . ILE B 1 80 ? 0.236 17.078 2.102 1 98.44 80 ILE B N 1
ATOM 1477 C CA . ILE B 1 80 ? 0.892 15.82 1.756 1 98.44 80 ILE B CA 1
ATOM 1478 C C . ILE B 1 80 ? 0.84 15.609 0.245 1 98.44 80 ILE B C 1
ATOM 1480 O O . ILE B 1 80 ? 1.853 15.281 -0.378 1 98.44 80 ILE B O 1
ATOM 1484 N N . TYR B 1 81 ? -0.288 15.898 -0.323 1 98.31 81 TYR B N 1
ATOM 1485 C CA . TYR B 1 81 ? -0.39 15.797 -1.775 1 98.31 81 TYR B CA 1
ATOM 1486 C C . TYR B 1 81 ? 0.59 16.75 -2.457 1 98.31 81 TYR B C 1
ATOM 1488 O O . TYR B 1 81 ? 1.263 16.375 -3.418 1 98.31 81 TYR B O 1
ATOM 1496 N N . LYS B 1 82 ? 0.57 17.891 -1.991 1 98.56 82 LYS B N 1
ATOM 1497 C CA . LYS B 1 82 ? 1.411 18.906 -2.613 1 98.56 82 LYS B CA 1
ATOM 1498 C C . LYS B 1 82 ? 2.867 18.453 -2.674 1 98.56 82 LYS B C 1
ATOM 1500 O O . LYS B 1 82 ? 3.506 18.547 -3.725 1 98.56 82 LYS B O 1
ATOM 1505 N N . VAL B 1 83 ? 3.389 17.969 -1.604 1 98.62 83 VAL B N 1
ATOM 1506 C CA . VAL B 1 83 ? 4.797 17.594 -1.587 1 98.62 83 VAL B CA 1
ATOM 1507 C C . VAL B 1 83 ? 5.023 16.391 -2.504 1 98.62 83 VAL B C 1
ATOM 1509 O O . VAL B 1 83 ? 6.055 16.297 -3.174 1 98.62 83 VAL B O 1
ATOM 1512 N N . LEU B 1 84 ? 4.117 15.43 -2.525 1 98.5 84 LEU B N 1
ATOM 1513 C CA . LEU B 1 84 ? 4.258 14.273 -3.404 1 98.5 84 LEU B CA 1
ATOM 1514 C C . LEU B 1 84 ? 4.25 14.703 -4.867 1 98.5 84 LEU B C 1
ATOM 1516 O O . LEU B 1 84 ? 5.062 14.227 -5.664 1 98.5 84 LEU B O 1
ATOM 1520 N N . GLN B 1 85 ? 3.328 15.578 -5.164 1 98.44 85 GLN B N 1
ATOM 1521 C CA . GLN B 1 85 ? 3.232 16.078 -6.527 1 98.44 85 GLN B CA 1
ATOM 1522 C C . GLN B 1 85 ? 4.512 16.812 -6.941 1 98.44 85 GLN B C 1
ATOM 1524 O O . GLN B 1 85 ? 5.035 16.578 -8.031 1 98.44 85 GLN B O 1
ATOM 1529 N N . GLU B 1 86 ? 4.988 17.625 -6.105 1 98.19 86 GLU B N 1
ATOM 1530 C CA . GLU B 1 86 ? 6.176 18.422 -6.395 1 98.19 86 GLU B CA 1
ATOM 1531 C C . GLU B 1 86 ? 7.418 17.547 -6.504 1 98.19 86 GLU B C 1
ATOM 1533 O O . GLU B 1 86 ? 8.242 17.734 -7.398 1 98.19 86 GLU B O 1
ATOM 1538 N N . GLU B 1 87 ? 7.527 16.594 -5.645 1 98.31 87 GLU B N 1
ATOM 1539 C CA . GLU B 1 87 ? 8.766 15.812 -5.57 1 98.31 87 GLU B CA 1
ATOM 1540 C C . GLU B 1 87 ? 8.781 14.703 -6.609 1 98.31 87 GLU B C 1
ATOM 1542 O O . GLU B 1 87 ? 9.852 14.305 -7.082 1 98.31 87 GLU B O 1
ATOM 1547 N N . LEU B 1 88 ? 7.633 14.219 -6.98 1 98.44 88 LEU B N 1
ATOM 1548 C CA . LEU B 1 88 ? 7.582 13.062 -7.875 1 98.44 88 LEU B CA 1
ATOM 1549 C C . LEU B 1 88 ? 7.023 13.461 -9.242 1 98.44 88 LEU B C 1
ATOM 1551 O O . LEU B 1 88 ? 7.008 12.648 -10.164 1 98.44 88 LEU B O 1
ATOM 1555 N N . ASP B 1 89 ? 6.57 14.68 -9.336 1 98.06 89 ASP B N 1
ATOM 1556 C CA . ASP B 1 89 ? 5.969 15.18 -10.57 1 98.06 89 ASP B CA 1
ATOM 1557 C C . ASP B 1 89 ? 4.793 14.305 -11 1 98.06 89 ASP B C 1
ATOM 1559 O O . ASP B 1 89 ? 4.75 13.828 -12.133 1 98.06 89 ASP B O 1
ATOM 1563 N N . LEU B 1 90 ? 3.871 14.117 -10.133 1 98.38 90 LEU B N 1
ATOM 1564 C CA . LEU B 1 90 ? 2.672 13.32 -10.359 1 98.38 90 LEU B CA 1
ATOM 1565 C C . LEU B 1 90 ? 1.414 14.148 -10.125 1 98.38 90 LEU B C 1
ATOM 1567 O O . LEU B 1 90 ? 1.362 14.961 -9.203 1 98.38 90 LEU B O 1
ATOM 1571 N N . PRO B 1 91 ? 0.442 13.906 -10.984 1 98.06 91 PRO B N 1
ATOM 1572 C CA . PRO B 1 91 ? -0.844 14.5 -10.617 1 98.06 91 PRO B CA 1
ATOM 1573 C C . PRO B 1 91 ? -1.466 13.852 -9.383 1 98.06 91 PRO B C 1
ATOM 1575 O O . PRO B 1 91 ? -1.112 12.719 -9.031 1 98.06 91 PRO B O 1
ATOM 1578 N N . LYS B 1 92 ? -2.373 14.555 -8.727 1 97.69 92 LYS B N 1
ATOM 1579 C CA . LYS B 1 92 ? -2.975 14.125 -7.473 1 97.69 92 LYS B CA 1
ATOM 1580 C C . LYS B 1 92 ? -3.637 12.758 -7.617 1 97.69 92 LYS B C 1
ATOM 1582 O O . LYS B 1 92 ? -3.551 11.922 -6.715 1 97.69 92 LYS B O 1
ATOM 1587 N N . GLU B 1 93 ? -4.242 12.484 -8.773 1 96.81 93 GLU B N 1
ATOM 1588 C CA . GLU B 1 93 ? -5.031 11.273 -8.961 1 96.81 93 GLU B CA 1
ATOM 1589 C C . GLU B 1 93 ? -4.137 10.039 -9.047 1 96.81 93 GLU B C 1
ATOM 1591 O O . GLU B 1 93 ? -4.613 8.906 -8.93 1 96.81 93 GLU B O 1
ATOM 1596 N N . ARG B 1 94 ? -2.832 10.281 -9.25 1 97.75 94 ARG B N 1
ATOM 1597 C CA . ARG B 1 94 ? -1.878 9.18 -9.344 1 97.75 94 ARG B CA 1
ATOM 1598 C C . ARG B 1 94 ? -1.209 8.914 -8 1 97.75 94 ARG B C 1
ATOM 1600 O O . ARG B 1 94 ? -0.321 8.062 -7.898 1 97.75 94 ARG B O 1
ATOM 1607 N N . CYS B 1 95 ? -1.66 9.586 -6.984 1 98.5 95 CYS B N 1
ATOM 1608 C CA . CYS B 1 95 ? -1.152 9.43 -5.625 1 98.5 95 CYS B CA 1
ATOM 1609 C C . CYS B 1 95 ? -2.242 8.914 -4.691 1 98.5 95 CYS B C 1
ATOM 1611 O O . CYS B 1 95 ? -3.34 9.469 -4.648 1 98.5 95 CYS B O 1
ATOM 1613 N N . VAL B 1 96 ? -1.932 7.824 -3.975 1 98.19 96 VAL B N 1
ATOM 1614 C CA . VAL B 1 96 ? -2.822 7.316 -2.938 1 98.19 96 VAL B CA 1
ATOM 1615 C C . VAL B 1 96 ? -2.176 7.5 -1.566 1 98.19 96 VAL B C 1
ATOM 1617 O O . VAL B 1 96 ? -1.032 7.09 -1.354 1 98.19 96 VAL B O 1
ATOM 1620 N N . VAL B 1 97 ? -2.93 8.141 -0.729 1 98.19 97 VAL B N 1
ATOM 1621 C CA . VAL B 1 97 ? -2.395 8.398 0.604 1 98.19 97 VAL B CA 1
ATOM 1622 C C . VAL B 1 97 ? -3.215 7.645 1.646 1 98.19 97 VAL B C 1
ATOM 1624 O O . VAL B 1 97 ? -4.445 7.727 1.655 1 98.19 97 VAL B O 1
ATOM 1627 N N . LEU B 1 98 ? -2.547 6.902 2.486 1 97.81 98 LEU B N 1
ATOM 1628 C CA . LEU B 1 98 ? -3.176 6.164 3.576 1 97.81 98 LEU B CA 1
ATOM 1629 C C . LEU B 1 98 ? -2.641 6.629 4.926 1 97.81 98 LEU B C 1
ATOM 1631 O O . LEU B 1 98 ? -1.433 6.809 5.094 1 97.81 98 LEU B O 1
ATOM 1635 N N . PHE B 1 99 ? -3.57 6.82 5.848 1 97.62 99 PHE B N 1
ATOM 1636 C CA . PHE B 1 99 ? -3.232 7.113 7.234 1 97.62 99 PHE B CA 1
ATOM 1637 C C . PHE B 1 99 ? -3.473 5.895 8.125 1 97.62 99 PHE B C 1
ATOM 1639 O O . PHE B 1 99 ? -4.496 5.223 7.996 1 97.62 99 PHE B O 1
ATOM 1646 N N . HIS B 1 100 ? -2.494 5.641 8.93 1 95.69 100 HIS B N 1
ATOM 1647 C CA . HIS B 1 100 ? -2.59 4.496 9.828 1 95.69 100 HIS B CA 1
ATOM 1648 C C . HIS B 1 100 ? -2.381 4.91 11.281 1 95.69 100 HIS B C 1
ATOM 1650 O O . HIS B 1 100 ? -1.309 5.402 11.641 1 95.69 100 HIS B O 1
ATOM 1656 N N . ASP B 1 101 ? -3.43 4.617 12.062 1 94.06 101 ASP B N 1
ATOM 1657 C CA . ASP B 1 101 ? -3.271 4.84 13.492 1 94.06 101 ASP B CA 1
ATOM 1658 C C . ASP B 1 101 ? -2.361 3.785 14.117 1 94.06 101 ASP B C 1
ATOM 1660 O O . ASP B 1 101 ? -2.535 2.59 13.875 1 94.06 101 ASP B O 1
ATOM 1664 N N . LEU B 1 102 ? -1.472 4.305 14.883 1 91.12 102 LEU B N 1
ATOM 1665 C CA . LEU B 1 102 ? -0.574 3.42 15.617 1 91.12 102 LEU B CA 1
ATOM 1666 C C . LEU B 1 102 ? -0.858 3.482 17.109 1 91.12 102 LEU B C 1
ATOM 1668 O O . LEU B 1 102 ? -1.026 4.566 17.672 1 91.12 102 LEU B O 1
ATOM 1672 N N . ASP B 1 103 ? -1.086 2.348 17.703 1 90.69 103 ASP B N 1
ATOM 1673 C CA . ASP B 1 103 ? -1.127 2.285 19.172 1 90.69 103 ASP B CA 1
ATOM 1674 C C . ASP B 1 103 ? 0.26 2.504 19.766 1 90.69 103 ASP B C 1
ATOM 1676 O O . ASP B 1 103 ? 1.208 1.794 19.422 1 90.69 103 ASP B O 1
ATOM 1680 N N . LYS B 1 104 ? 0.295 3.543 20.594 1 88.19 104 LYS B N 1
ATOM 1681 C CA . LYS B 1 104 ? 1.579 3.924 21.172 1 88.19 104 LYS B CA 1
ATOM 1682 C C . LYS B 1 104 ? 2.264 2.73 21.828 1 88.19 104 LYS B C 1
ATOM 1684 O O . LYS B 1 104 ? 3.492 2.654 21.875 1 88.19 104 LYS B O 1
ATOM 1689 N N . ASN B 1 105 ? 1.54 1.705 22.312 1 91.56 105 ASN B N 1
ATOM 1690 C CA . ASN B 1 105 ? 2.084 0.533 22.984 1 91.56 105 ASN B CA 1
ATOM 1691 C C . ASN B 1 105 ? 2.607 -0.498 22 1 91.56 105 ASN B C 1
ATOM 1693 O O . ASN B 1 105 ? 3.256 -1.471 22.391 1 91.56 105 ASN B O 1
ATOM 1697 N N . MET B 1 106 ? 2.266 -0.216 20.781 1 86.94 106 MET B N 1
ATOM 1698 C CA . MET B 1 106 ? 2.656 -1.186 19.766 1 86.94 106 MET B CA 1
ATOM 1699 C C . MET B 1 106 ? 3.912 -0.727 19.031 1 86.94 106 MET B C 1
ATOM 1701 O O . MET B 1 106 ? 4.297 -1.321 18.016 1 86.94 106 MET B O 1
ATOM 1705 N N . ILE B 1 107 ? 4.438 0.347 19.469 1 83.12 107 ILE B N 1
ATOM 1706 C CA . ILE B 1 107 ? 5.672 0.83 18.859 1 83.12 107 ILE B CA 1
ATOM 1707 C C . ILE B 1 107 ? 6.742 1.011 19.938 1 83.12 107 ILE B C 1
ATOM 1709 O O . ILE B 1 107 ? 6.441 1.446 21.047 1 83.12 107 ILE B O 1
ATOM 1713 N N . ALA B 1 108 ? 7.969 0.501 19.578 1 83.5 108 ALA B N 1
ATOM 1714 C CA . ALA B 1 108 ? 9.109 0.703 20.469 1 83.5 108 ALA B CA 1
ATOM 1715 C C . ALA B 1 108 ? 10.055 1.764 19.922 1 83.5 108 ALA B C 1
ATOM 1717 O O . ALA B 1 108 ? 10.641 1.582 18.844 1 83.5 108 ALA B O 1
ATOM 1718 N N . VAL B 1 109 ? 10.016 2.99 20.344 1 71.5 109 VAL B N 1
ATOM 1719 C CA . VAL B 1 109 ? 10.906 4.078 19.969 1 71.5 109 VAL B CA 1
ATOM 1720 C C . VAL B 1 109 ? 11.32 4.867 21.203 1 71.5 109 VAL B C 1
ATOM 1722 O O . VAL B 1 109 ? 10.586 4.914 22.188 1 71.5 109 VAL B O 1
#

Radius of gyration: 17.37 Å; Cα contacts (8 Å, |Δi|>4): 432; chains: 2; bounding box: 38×44×41 Å

InterPro domains:
  IPR001398 Macrophage migration inhibitory factor [PF01187] (2-108)
  IPR001398 Macrophage migration inhibitory factor [PTHR11954] (1-107)
  IPR014347 Tautomerase/MIF superfamily [G3DSA:3.30.429.10] (1-109)
  IPR014347 Tautomerase/MIF superfamily [SSF55331] (1-108)

Nearest PDB structures (foldseek):
  2os5-assembly1_A  TM=9.558E-01  e=9.223E-13  Ancylostoma ceylanicum
  1hfo-assembly1_C  TM=9.563E-01  e=1.825E-11  Trichinella spiralis
  4gum-assembly2_D  TM=9.548E-01  e=1.950E-11  Homo sapiens
  5eiz-assembly1_C  TM=9.399E-01  e=7.346E-11  Homo sapiens
  6lkv-assembly2_C  TM=9.324E-01  e=1.524E-10  Oncomelania hupensis

Foldseek 3Di:
DKEKEKEKLDDPVLFDPCLQVLLLVLLCVLQVHDSVPYHYHYDYNDADDAPNDRPIAMEMEIEDAPRDDPVSVVSSPVSNQVSCCVRNVDDSRRYHYHYHHDDPVPDDD/DKEKEKEKLADPVLFDPCLQVLLLVLLCVLQVHDSVPYHYHYDYNDFDDDPNDRPIAMEMEIEDEDRDDDVSVVVSVVSNQVSCCVRNVDDSRRYHYHYHHDDPVNDDD

Secondary structure (DSSP, 8-state):
--EEEEEESS-GGGSPTTHHHHHHHHHHHHHT--GGG-EEEEE-S----BTTB-SS-EEEEEEESS---TTTHHHHHHHHHHHHHHHHT--GGGEEEEEEE--GGGEE-/--EEEEEESS-GGGSPTTHHHHHHHHHHHHHT--GGG-EEEEE-S-EEEETTB-SS-EEEEEEESS---TTTHHHHHHHHHHHHHHHHT--GGGEEEEEEE--GGG---

Organism: Aplysia californica (NCBI:txid6500)

pLDDT: mean 96.69, std 3.38, range [71.5, 98.88]

Solvent-accessible surface area (backbone atoms only — not comparable to full-atom values): 12073 Å² total; per-residue (Å²): 98,40,46,29,45,33,42,24,44,45,50,64,87,74,51,57,88,64,48,49,54,56,51,36,49,52,51,16,63,66,70,70,43,64,51,64,46,30,34,30,36,38,42,54,55,41,92,52,76,55,96,93,34,68,62,78,38,37,39,39,38,42,30,28,50,93,69,77,46,88,78,50,43,73,69,40,46,60,64,54,50,48,52,49,24,69,68,66,69,41,61,69,90,40,49,45,80,46,82,38,86,35,60,74,64,31,51,49,120,93,40,45,31,44,34,41,25,43,45,48,65,87,75,50,58,89,65,48,57,58,57,51,36,49,51,50,17,62,65,70,71,45,64,57,90,46,48,45,66,45,77,45,54,56,29,47,44,23,44,62,86,31,67,61,78,38,36,40,39,38,41,30,30,50,93,70,76,42,76,78,49,36,72,69,41,46,62,64,54,46,50,53,50,26,69,67,66,71,41,60,70,92,37,40,38,37,35,53,36,83,39,58,70,88,78,54,94,129

Sequence (218 aa):
MPVCHLYTNLKDSDLKDGVEGRIANVVAETLGKPIERVTVIIIPGVRIQRLESTAPACTFNVSSFEVFDKERNPKYSPAIYKVLQEELDLPKERCVVLFHDLDKNMIAVMPVCHLYTNLKDSDLKDGVEGRIANVVAETLGKPIERVTVIIIPGVRIQRLESTAPACTFNVSSFEVFDKERNPKYSPAIYKVLQEELDLPKERCVVLFHDLDKNMIAV